Protein AF-A0A0N4XEM6-F1 (afdb_monomer_lite)

pLDDT: mean 72.44, std 16.06, range [32.0, 93.19]

Foldseek 3Di:
DVVVVCCVVPPDDDDVCPVCVVVVVPQAPLPDDDLVVLVVVQVVQLLLVLLLLLLLLVLQLVLLCLPCVLVLVLLVVCVVVVHQASVPPPDPVVSVVSNVVSVVVVVVVVVCLVVVLVVQLVCLCVCPDPNVVNHDPCSNVVSLVVSCVVVVNSNRLVLLVLLHDPSSSVVSVVVSVVSSVVSHNVCNNVVLVVQLCVQLPPPNGSVSSNVSSVVSSVVSVVSNVVSVVSNVSSVVSSVVSSVVNVVVVVVSVVVSDDPVVVVVCVVDPDPPPPDDD

Organism: Nippostrongylus brasiliensis (NCBI:txid27835)

Radius of gyration: 25.54 Å; chains: 1; bounding box: 61×43×76 Å

Structure (mmCIF, N/CA/C/O backbone):
data_AF-A0A0N4XEM6-F1
#
_entry.id   AF-A0A0N4XEM6-F1
#
loop_
_atom_site.group_PDB
_atom_site.id
_atom_site.type_symbol
_atom_site.label_atom_id
_atom_site.label_alt_id
_atom_site.label_comp_id
_atom_site.label_asym_id
_atom_site.label_entity_id
_atom_site.label_seq_id
_atom_site.pdbx_PDB_ins_code
_atom_site.Cartn_x
_atom_site.Cartn_y
_atom_site.Cartn_z
_atom_site.occupancy
_atom_site.B_iso_or_equiv
_atom_site.auth_seq_id
_atom_site.auth_comp_id
_atom_site.auth_asym_id
_atom_site.auth_atom_id
_atom_site.pdbx_PDB_model_num
ATOM 1 N N . MET A 1 1 ? 23.120 10.700 11.017 1.00 50.78 1 MET A N 1
ATOM 2 C CA . MET A 1 1 ? 24.069 10.754 12.153 1.00 50.78 1 MET A CA 1
ATOM 3 C C . MET A 1 1 ? 23.827 11.958 13.054 1.00 50.78 1 MET A C 1
ATOM 5 O O . MET A 1 1 ? 23.551 11.730 14.216 1.00 50.78 1 MET A O 1
ATOM 9 N N . ILE A 1 2 ? 23.800 13.197 12.543 1.00 68.94 2 ILE A N 1
ATOM 10 C CA . ILE A 1 2 ? 23.548 14.410 13.358 1.00 68.94 2 ILE A CA 1
ATOM 11 C C . ILE A 1 2 ? 22.229 14.334 14.153 1.00 68.94 2 ILE A C 1
ATOM 13 O O . ILE A 1 2 ? 22.231 14.589 15.350 1.00 68.94 2 ILE A O 1
ATOM 17 N N . CYS A 1 3 ? 21.124 13.901 13.533 1.00 44.72 3 CYS A N 1
ATOM 18 C CA . CYS A 1 3 ? 19.842 13.745 14.235 1.00 44.72 3 CYS A CA 1
ATOM 19 C C . CYS A 1 3 ? 19.866 12.654 15.318 1.00 44.72 3 CYS A C 1
ATOM 21 O O . CYS A 1 3 ? 19.254 12.830 16.360 1.00 44.72 3 CYS A O 1
ATOM 23 N N . LEU A 1 4 ? 20.594 11.552 15.102 1.00 55.50 4 LEU A N 1
ATOM 24 C CA . LEU A 1 4 ? 20.721 10.474 16.094 1.00 55.50 4 LEU A CA 1
ATOM 25 C C . LEU A 1 4 ? 21.542 10.938 17.300 1.00 55.50 4 LEU A C 1
ATOM 27 O O . LEU A 1 4 ? 21.145 10.714 18.436 1.00 55.50 4 LEU A O 1
ATOM 31 N N . THR A 1 5 ? 22.646 11.647 17.058 1.00 74.25 5 THR A N 1
ATOM 32 C CA . THR A 1 5 ? 23.458 12.251 18.120 1.00 74.25 5 THR A CA 1
ATOM 33 C C . THR A 1 5 ? 22.676 13.321 18.887 1.00 74.25 5 THR A C 1
ATOM 35 O O . THR A 1 5 ? 22.761 13.372 20.108 1.00 74.25 5 THR A O 1
ATOM 38 N N . ALA A 1 6 ? 21.867 14.134 18.198 1.00 67.56 6 ALA A N 1
ATOM 39 C CA . ALA A 1 6 ? 21.004 15.128 18.833 1.00 67.56 6 ALA A CA 1
ATOM 40 C C . ALA A 1 6 ? 19.888 14.491 19.677 1.00 67.56 6 ALA A C 1
ATOM 42 O O . ALA A 1 6 ? 19.601 14.997 20.752 1.00 67.56 6 ALA A O 1
ATOM 43 N N . ILE A 1 7 ? 19.294 13.370 19.249 1.00 69.00 7 ILE A N 1
ATOM 44 C CA . ILE A 1 7 ? 18.309 12.640 20.065 1.00 69.00 7 ILE A CA 1
ATOM 45 C C . ILE A 1 7 ? 18.964 12.117 21.349 1.00 69.00 7 ILE A C 1
ATOM 47 O O . ILE A 1 7 ? 18.428 12.338 22.423 1.00 69.00 7 ILE A O 1
ATOM 51 N N . ILE A 1 8 ? 20.153 11.515 21.258 1.00 72.62 8 ILE A N 1
ATOM 52 C CA . ILE A 1 8 ? 20.861 10.964 22.429 1.00 72.62 8 ILE A CA 1
ATOM 53 C C . ILE A 1 8 ? 21.240 12.054 23.446 1.00 72.62 8 ILE A C 1
ATOM 55 O O . ILE A 1 8 ? 21.257 11.792 24.643 1.00 72.62 8 ILE A O 1
ATOM 59 N N . ILE A 1 9 ? 21.573 13.262 22.982 1.00 78.00 9 ILE A N 1
ATOM 60 C CA . ILE A 1 9 ? 22.027 14.354 23.859 1.00 78.00 9 ILE A CA 1
ATOM 61 C C . ILE A 1 9 ? 20.861 15.217 24.358 1.00 78.00 9 ILE A C 1
ATOM 63 O O . ILE A 1 9 ? 20.910 15.707 25.482 1.00 78.00 9 ILE A O 1
ATOM 67 N N . CYS A 1 10 ? 19.840 15.454 23.530 1.00 71.94 10 CYS A N 1
ATOM 68 C CA . CYS A 1 10 ? 18.777 16.418 23.825 1.00 71.94 10 CYS A CA 1
ATOM 69 C C . CYS A 1 10 ? 17.467 15.782 24.303 1.00 71.94 10 CYS A C 1
ATOM 71 O O . CYS A 1 10 ? 16.631 16.506 24.838 1.00 71.94 10 CYS A O 1
ATOM 73 N N . VAL A 1 11 ? 17.253 14.479 24.088 1.00 68.62 11 VAL A N 1
ATOM 74 C CA . VAL A 1 11 ? 16.036 13.778 24.520 1.00 68.62 11 VAL A CA 1
ATOM 75 C C . VAL A 1 11 ? 16.383 12.906 25.716 1.00 68.62 11 VAL A C 1
ATOM 77 O O . VAL A 1 11 ? 16.916 11.810 25.575 1.00 68.62 11 VAL A O 1
ATOM 80 N N . GLU A 1 12 ? 16.089 13.420 26.905 1.00 70.38 12 GLU A N 1
ATOM 81 C CA . GLU A 1 12 ? 16.146 12.644 28.138 1.00 70.38 12 GLU A CA 1
ATOM 82 C C . GLU A 1 12 ? 14.979 11.650 28.144 1.00 70.38 12 GLU A C 1
ATOM 84 O O . GLU A 1 12 ? 13.828 12.036 27.922 1.00 70.38 12 GLU A O 1
ATOM 89 N N . GLU A 1 13 ? 15.275 10.360 28.310 1.00 63.91 13 GLU A N 1
ATOM 90 C CA . GLU A 1 13 ? 14.255 9.315 28.258 1.00 63.91 13 GLU A CA 1
ATOM 91 C C . GLU A 1 13 ? 13.360 9.421 29.503 1.00 63.91 13 GLU A C 1
ATOM 93 O O . GLU A 1 13 ? 13.851 9.244 30.622 1.00 63.91 13 GLU A O 1
ATOM 98 N N . PRO A 1 14 ? 12.063 9.754 29.350 1.00 66.69 14 PRO A N 1
ATOM 99 C CA . PRO A 1 14 ? 11.184 9.928 30.493 1.00 66.69 14 PRO A CA 1
ATOM 100 C C . PRO A 1 14 ? 10.957 8.586 31.188 1.00 66.69 14 PRO A C 1
ATOM 102 O O . PRO A 1 14 ? 11.025 7.521 30.568 1.00 66.69 14 PRO A O 1
ATOM 105 N N . GLU A 1 15 ? 10.626 8.628 32.479 1.00 67.81 15 GLU A N 1
ATOM 106 C CA . GLU A 1 15 ? 10.243 7.416 33.196 1.00 67.81 15 GLU A CA 1
ATOM 107 C C . GLU A 1 15 ? 9.112 6.694 32.451 1.00 67.81 15 GLU A C 1
ATOM 109 O O . GLU A 1 15 ? 8.130 7.298 32.012 1.00 67.81 15 GLU A O 1
ATOM 114 N N . ARG A 1 16 ? 9.253 5.377 32.292 1.00 54.69 16 ARG A N 1
ATOM 115 C CA . ARG A 1 16 ? 8.288 4.558 31.559 1.00 54.69 16 ARG A CA 1
ATOM 116 C C . ARG A 1 16 ? 6.900 4.690 32.200 1.00 54.69 16 ARG A C 1
ATOM 118 O O . ARG A 1 16 ? 6.708 4.310 33.353 1.00 54.69 16 ARG A O 1
ATOM 125 N N . GLY A 1 17 ? 5.954 5.238 31.440 1.00 61.78 17 GLY A N 1
ATOM 126 C CA . GLY A 1 17 ? 4.590 5.529 31.891 1.00 61.78 17 GLY A CA 1
ATOM 127 C C . GLY A 1 17 ? 4.385 6.917 32.511 1.00 61.78 17 GLY A C 1
ATOM 128 O O . GLY A 1 17 ? 3.293 7.208 32.986 1.00 61.78 17 GLY A O 1
ATOM 129 N N . ALA A 1 18 ? 5.380 7.812 32.491 1.00 62.03 18 ALA A N 1
ATOM 130 C CA . ALA A 1 18 ? 5.228 9.191 32.970 1.00 62.03 18 ALA A CA 1
ATOM 131 C C . ALA A 1 18 ? 4.090 9.941 32.251 1.00 62.03 18 ALA A C 1
ATOM 133 O O . ALA A 1 18 ? 3.295 10.609 32.906 1.00 62.03 18 ALA A O 1
ATOM 134 N N . ALA A 1 19 ? 3.944 9.749 30.935 1.00 59.03 19 ALA A N 1
ATOM 135 C CA . ALA A 1 19 ? 2.865 10.349 30.144 1.00 59.03 19 ALA A CA 1
ATOM 136 C C . ALA A 1 19 ? 1.462 9.846 30.548 1.00 59.03 19 ALA A C 1
ATOM 138 O O . ALA A 1 19 ? 0.505 10.615 30.547 1.00 59.03 19 ALA A O 1
ATOM 139 N N . GLU A 1 20 ? 1.349 8.574 30.943 1.00 60.59 20 GLU A N 1
ATOM 140 C CA . GLU A 1 20 ? 0.096 7.939 31.390 1.00 60.59 20 GLU A CA 1
ATOM 141 C C . GLU A 1 20 ? -0.267 8.390 32.821 1.00 60.59 20 GLU A C 1
ATOM 143 O O . GLU A 1 20 ? -1.439 8.573 33.157 1.00 60.59 20 GLU A O 1
ATOM 148 N N . ARG A 1 21 ? 0.750 8.640 33.663 1.00 59.59 21 ARG A N 1
ATOM 149 C CA . ARG A 1 21 ? 0.596 9.190 35.023 1.00 59.59 21 ARG A CA 1
ATOM 150 C C . ARG A 1 21 ? 0.177 10.661 35.013 1.00 59.59 21 ARG A C 1
ATOM 152 O O . ARG A 1 21 ? -0.674 11.050 35.807 1.00 59.59 21 ARG A O 1
ATOM 159 N N . GLU A 1 22 ? 0.756 11.466 34.125 1.00 57.97 22 GLU A N 1
ATOM 160 C CA . GLU A 1 22 ? 0.512 12.912 34.038 1.00 57.97 22 GLU A CA 1
ATOM 161 C C . GLU A 1 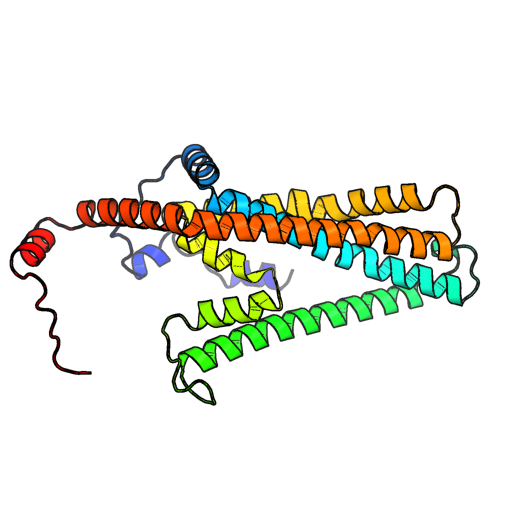22 ? -0.871 13.242 33.444 1.00 57.97 22 GLU A C 1
ATOM 163 O O . GLU A 1 22 ? -1.499 14.222 33.839 1.00 57.97 22 GLU A O 1
ATOM 168 N N . GLN A 1 23 ? -1.400 12.381 32.564 1.00 55.66 23 GLN A N 1
ATOM 169 C CA . GLN A 1 23 ? -2.768 12.487 32.033 1.00 55.66 23 GLN A CA 1
ATOM 170 C C . GLN A 1 23 ? -3.852 11.948 32.985 1.00 55.66 23 GLN A C 1
ATOM 172 O O . GLN A 1 23 ? -5.038 12.045 32.673 1.00 55.66 23 GLN A O 1
ATOM 177 N N . GLY A 1 24 ? -3.479 11.406 34.152 1.00 51.31 24 GLY A N 1
ATOM 178 C CA . GLY A 1 24 ? -4.429 10.811 35.099 1.00 51.31 24 GLY A CA 1
ATOM 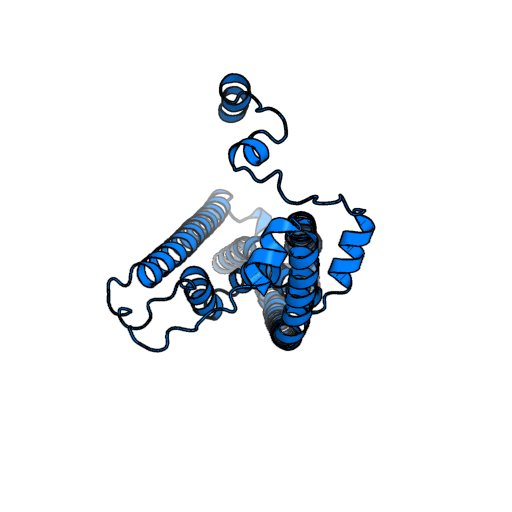179 C C . GLY A 1 24 ? -5.042 9.485 34.623 1.00 51.31 24 GLY A C 1
ATOM 180 O O . GLY A 1 24 ? -6.024 9.023 35.206 1.00 51.31 24 GLY A O 1
ATOM 181 N N . GLU A 1 25 ? -4.462 8.840 33.603 1.00 51.25 25 GLU A N 1
ATOM 182 C CA . GLU A 1 25 ? -4.944 7.580 33.011 1.00 51.25 25 GLU A CA 1
ATOM 183 C C . GLU A 1 25 ? -4.585 6.329 33.840 1.00 51.25 25 GLU A C 1
ATOM 185 O O . GLU A 1 25 ? -4.828 5.201 33.414 1.00 51.25 25 GLU A O 1
ATOM 190 N N . ILE A 1 26 ? -4.115 6.489 35.085 1.00 46.66 26 ILE A N 1
ATOM 191 C CA . ILE A 1 26 ? -4.106 5.402 36.082 1.00 46.66 26 ILE A CA 1
ATOM 192 C C . ILE A 1 26 ? -5.530 5.198 36.639 1.00 46.66 26 ILE A C 1
ATOM 194 O O . ILE A 1 26 ? -5.763 5.286 37.841 1.00 46.66 26 ILE A O 1
ATOM 198 N N . THR A 1 27 ? -6.528 5.000 35.781 1.00 44.72 27 THR A N 1
ATOM 199 C CA . THR A 1 27 ? -7.919 4.744 36.215 1.00 44.72 27 THR A CA 1
ATOM 200 C C . THR A 1 27 ? -8.623 3.623 35.462 1.00 44.72 27 THR A C 1
ATOM 202 O O . THR A 1 27 ? -9.775 3.323 35.758 1.00 44.72 27 THR A O 1
ATOM 205 N N . ALA A 1 28 ? -7.936 2.904 34.578 1.00 47.72 28 ALA A N 1
ATOM 206 C CA . ALA A 1 28 ? -8.410 1.603 34.130 1.00 47.72 28 ALA A CA 1
ATOM 207 C C . ALA A 1 28 ? -7.321 0.577 34.420 1.00 47.72 28 ALA A C 1
ATOM 209 O O . ALA A 1 28 ? -6.206 0.693 33.919 1.00 47.72 28 ALA A O 1
ATOM 210 N N . ASN A 1 29 ? -7.640 -0.438 35.223 1.00 46.38 29 ASN A N 1
ATOM 211 C CA . ASN A 1 29 ? -6.878 -1.680 35.272 1.00 46.38 29 ASN A CA 1
ATOM 212 C C . ASN A 1 29 ? -6.892 -2.302 33.865 1.00 46.38 29 ASN A C 1
ATOM 214 O O . ASN A 1 29 ? -7.696 -3.189 33.576 1.00 46.38 29 ASN A O 1
ATOM 218 N N . VAL A 1 30 ? -6.030 -1.822 32.964 1.00 54.31 30 VAL A N 1
ATOM 219 C CA . VAL A 1 30 ? -5.754 -2.482 31.691 1.00 54.31 30 VAL A CA 1
ATOM 220 C C . VAL A 1 30 ? -4.958 -3.723 32.055 1.00 54.31 30 VAL A C 1
ATOM 222 O O . VAL A 1 30 ? -3.733 -3.715 32.152 1.00 54.31 30 VAL A O 1
ATOM 225 N N . THR A 1 31 ? -5.682 -4.791 32.366 1.00 53.88 31 THR A N 1
ATOM 226 C CA . THR A 1 31 ? -5.096 -6.104 32.586 1.00 53.88 31 THR A CA 1
ATOM 227 C C . THR A 1 31 ? -4.395 -6.508 31.291 1.00 53.88 31 THR A C 1
ATOM 229 O O . THR A 1 31 ? -5.013 -6.594 30.229 1.00 53.88 31 THR A O 1
ATOM 232 N N . SER A 1 32 ? -3.071 -6.669 31.360 1.00 54.16 32 SER A N 1
ATOM 233 C CA . SER A 1 32 ? -2.256 -7.129 30.234 1.00 54.16 32 SER A CA 1
ATOM 234 C C . SER A 1 32 ? -2.767 -8.503 29.807 1.00 54.16 32 SER A C 1
ATOM 236 O O . SER A 1 32 ? -2.510 -9.494 30.488 1.00 54.16 32 SER A O 1
ATOM 238 N N . SER A 1 33 ? -3.507 -8.563 28.702 1.00 65.75 33 SER A N 1
ATOM 239 C CA . SER A 1 33 ? -3.892 -9.833 28.084 1.00 65.75 33 SER A CA 1
ATOM 240 C C . SER A 1 33 ? -2.669 -10.465 27.420 1.00 65.75 33 SER A C 1
ATOM 242 O O . SER A 1 33 ? -1.673 -9.791 27.136 1.00 65.75 33 SER A O 1
ATOM 244 N N . GLY A 1 34 ? -2.700 -11.781 27.208 1.00 80.38 34 GLY A N 1
ATOM 245 C CA . GLY A 1 34 ? -1.630 -12.449 26.478 1.00 80.38 34 GLY A CA 1
ATOM 246 C C . GLY A 1 34 ? -1.602 -11.995 25.016 1.00 80.38 34 GLY A C 1
ATOM 247 O O . GLY A 1 34 ? -2.636 -11.949 24.357 1.00 80.38 34 GLY A O 1
ATOM 248 N N . TYR A 1 35 ? -0.413 -11.747 24.457 1.00 80.31 35 TYR A N 1
ATOM 249 C CA . TYR A 1 35 ? -0.258 -11.318 23.055 1.00 80.31 35 TYR A CA 1
ATOM 250 C C . TYR A 1 35 ? -0.952 -12.251 22.044 1.00 80.31 35 TYR A C 1
ATOM 252 O O . TYR A 1 35 ? -1.543 -11.802 21.063 1.00 80.31 35 TYR A O 1
ATOM 260 N N . LEU A 1 36 ? -0.906 -13.566 22.287 1.00 84.00 36 LEU A N 1
ATOM 261 C CA . LEU A 1 36 ? -1.581 -14.554 21.438 1.00 84.00 36 LEU A CA 1
ATOM 262 C C . LEU A 1 36 ? -3.104 -14.512 21.582 1.00 84.00 36 LEU A C 1
ATOM 264 O O . LEU A 1 36 ? -3.816 -14.758 20.611 1.00 84.00 36 LEU A O 1
ATOM 268 N N . GLU A 1 37 ? -3.606 -14.190 22.770 1.00 83.69 37 GLU A N 1
ATOM 269 C CA . GLU A 1 37 ? -5.040 -14.043 23.020 1.00 83.69 37 GLU A CA 1
ATOM 270 C C . GLU A 1 37 ? -5.578 -12.816 22.287 1.00 83.69 37 GLU A C 1
ATOM 272 O O . GLU A 1 37 ? -6.632 -12.885 21.654 1.00 83.69 37 GLU A O 1
ATOM 277 N N . ASP A 1 38 ? -4.810 -11.726 22.293 1.00 84.12 38 ASP A N 1
ATOM 278 C CA . ASP A 1 38 ? -5.120 -10.517 21.539 1.00 84.12 38 ASP A CA 1
ATOM 279 C C . ASP A 1 38 ? -5.107 -10.785 20.037 1.00 84.12 38 ASP A C 1
ATOM 281 O O . ASP A 1 38 ? -6.045 -10.404 19.338 1.00 84.12 38 ASP A O 1
ATOM 285 N N . LEU A 1 39 ? -4.110 -11.517 19.536 1.00 83.81 39 LEU A N 1
ATOM 286 C CA . LEU A 1 39 ? -4.047 -11.894 18.126 1.00 83.81 39 LEU A CA 1
ATOM 287 C C . LEU A 1 39 ? -5.240 -12.763 17.705 1.00 83.81 39 LEU A C 1
ATOM 289 O O . LEU A 1 39 ? -5.869 -12.503 16.678 1.00 83.81 39 LEU A O 1
ATOM 293 N N . LEU A 1 40 ? -5.586 -13.778 18.500 1.00 85.19 40 LEU A N 1
ATOM 294 C CA . LEU A 1 40 ? -6.742 -14.636 18.234 1.00 85.19 40 LEU A CA 1
ATOM 295 C C . LEU A 1 40 ? -8.055 -13.848 18.296 1.00 85.19 40 LEU A C 1
ATOM 297 O O . LEU A 1 40 ? -8.944 -14.066 17.469 1.00 85.19 40 LEU A O 1
ATOM 301 N N . ALA A 1 41 ? -8.178 -12.907 19.234 1.00 84.38 41 ALA A N 1
ATOM 302 C CA . ALA A 1 41 ? -9.338 -12.030 19.326 1.00 84.38 41 ALA A CA 1
ATOM 303 C C . ALA A 1 41 ? -9.475 -11.129 18.089 1.00 84.38 41 ALA A C 1
ATOM 305 O O . ALA A 1 41 ? -10.585 -10.940 17.588 1.00 84.38 41 ALA A O 1
ATOM 306 N N . LEU A 1 42 ? -8.357 -10.634 17.554 1.00 85.50 42 LEU A N 1
ATOM 307 C CA . LEU A 1 42 ? -8.333 -9.843 16.326 1.00 85.50 42 LEU A CA 1
ATOM 308 C C . LEU A 1 42 ? -8.719 -10.674 15.102 1.00 85.50 42 LEU A C 1
ATOM 310 O O . LEU A 1 42 ? -9.567 -10.250 14.322 1.00 85.50 42 LEU A O 1
ATOM 314 N N . LEU A 1 43 ? -8.184 -11.890 14.963 1.00 86.06 43 LEU A N 1
ATOM 315 C CA . LEU A 1 43 ? -8.547 -12.798 13.867 1.00 86.06 43 LEU A CA 1
ATOM 316 C C . LEU A 1 43 ? -10.019 -13.243 13.919 1.00 86.06 43 LEU A C 1
ATOM 318 O O . LEU A 1 43 ? -10.603 -13.587 12.892 1.00 86.06 43 LEU A O 1
ATOM 322 N N . LYS A 1 44 ? -10.649 -13.213 15.098 1.00 86.19 44 LYS A N 1
ATOM 323 C CA . LYS A 1 44 ? -12.083 -13.489 15.263 1.00 86.19 44 LYS A CA 1
ATOM 324 C C . LYS A 1 44 ? -12.969 -12.323 14.801 1.00 86.19 44 LYS A C 1
ATOM 326 O O . LYS A 1 44 ? -14.145 -12.539 14.488 1.00 86.19 44 LYS A O 1
ATOM 331 N N . ASN A 1 45 ? -12.431 -11.105 14.749 1.00 84.69 45 ASN A N 1
ATOM 332 C CA . ASN A 1 45 ? -13.138 -9.925 14.266 1.00 84.69 45 ASN A CA 1
ATOM 333 C C . ASN A 1 45 ? -13.136 -9.911 12.729 1.00 84.69 45 ASN A C 1
ATOM 335 O O . ASN A 1 45 ? -12.122 -9.654 12.080 1.00 84.69 45 ASN A O 1
ATOM 339 N N . ARG A 1 46 ? -14.299 -10.193 12.131 1.00 83.56 46 ARG A N 1
ATOM 340 C CA . ARG A 1 46 ? -14.434 -10.333 10.671 1.00 83.56 46 ARG A CA 1
ATOM 341 C C . ARG A 1 46 ? -14.163 -9.019 9.958 1.00 83.56 46 ARG A C 1
ATOM 343 O O . ARG A 1 46 ? -13.534 -9.016 8.903 1.00 83.56 46 ARG A O 1
ATOM 350 N N . THR A 1 47 ? -14.589 -7.913 10.557 1.00 79.44 47 THR A N 1
ATOM 351 C CA . THR A 1 47 ? -14.341 -6.580 10.014 1.00 79.44 47 THR A CA 1
ATOM 352 C C . THR A 1 47 ? -12.848 -6.279 9.961 1.00 79.44 47 THR A C 1
ATOM 354 O O . THR A 1 47 ? -12.357 -5.809 8.935 1.00 79.44 47 THR A O 1
ATOM 357 N N . TYR A 1 48 ? -12.102 -6.622 11.015 1.00 83.31 48 TYR A N 1
ATOM 358 C CA . TYR A 1 48 ? -10.645 -6.479 11.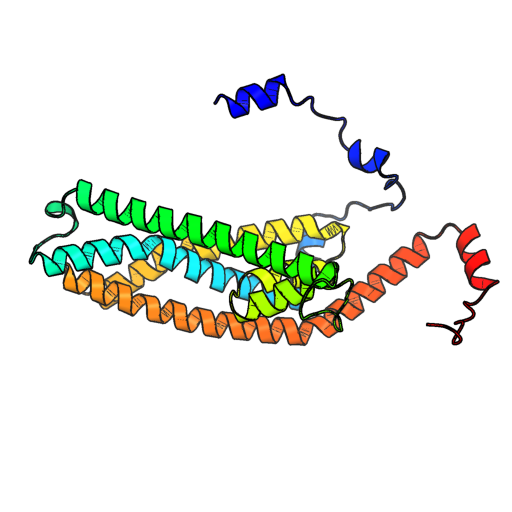047 1.00 83.31 48 TYR A CA 1
ATOM 359 C C . TYR A 1 48 ? -9.957 -7.344 9.979 1.00 83.31 48 TYR A C 1
ATOM 361 O O . TYR A 1 48 ? -9.095 -6.855 9.250 1.00 83.31 48 TYR A O 1
ATOM 369 N N . VAL A 1 49 ? -10.376 -8.602 9.817 1.00 88.00 49 VAL A N 1
ATOM 370 C CA . VAL A 1 49 ? -9.784 -9.514 8.822 1.00 88.00 49 VAL A CA 1
ATOM 371 C C . VAL A 1 49 ? -10.027 -9.030 7.391 1.00 88.00 49 VAL A C 1
ATOM 373 O O . VAL A 1 49 ? -9.077 -8.910 6.617 1.00 88.00 49 VAL A O 1
ATOM 376 N N . PHE A 1 50 ? -11.275 -8.717 7.029 1.00 83.25 50 PHE A N 1
ATOM 377 C CA . PHE A 1 50 ? -11.599 -8.265 5.672 1.00 83.25 50 PHE A CA 1
ATOM 378 C C . PHE A 1 50 ? -10.978 -6.905 5.343 1.00 83.25 50 PHE A C 1
ATOM 380 O O . PHE A 1 50 ? -10.463 -6.721 4.243 1.00 83.25 50 PHE A O 1
ATOM 387 N N . SER A 1 51 ? -10.959 -5.970 6.296 1.00 78.44 51 SER A N 1
ATOM 388 C CA . SER A 1 51 ? -10.299 -4.674 6.097 1.00 78.44 51 SER A CA 1
ATOM 389 C C . SER A 1 51 ? -8.782 -4.820 5.945 1.00 78.44 51 SER A C 1
ATOM 391 O O . SER A 1 51 ? -8.206 -4.214 5.045 1.00 78.44 51 SER A O 1
ATOM 393 N N . THR A 1 52 ? -8.141 -5.684 6.736 1.00 84.25 52 THR A N 1
ATOM 394 C CA . THR A 1 52 ? -6.704 -5.972 6.600 1.00 84.25 52 THR A CA 1
ATOM 395 C C . THR A 1 52 ? -6.386 -6.585 5.235 1.00 84.25 52 THR A C 1
ATOM 397 O O . THR A 1 52 ? -5.482 -6.106 4.556 1.00 84.25 52 THR A O 1
ATOM 400 N N . ALA A 1 53 ? -7.162 -7.575 4.779 1.00 86.88 53 ALA A N 1
ATOM 401 C CA . ALA A 1 53 ? -6.970 -8.195 3.465 1.00 86.88 53 ALA A CA 1
ATOM 402 C C . ALA A 1 53 ? -7.155 -7.194 2.308 1.00 86.88 53 ALA A C 1
ATOM 404 O O . ALA A 1 53 ? -6.333 -7.138 1.389 1.00 86.88 53 ALA A O 1
ATOM 405 N N . GLY A 1 54 ? -8.202 -6.364 2.374 1.00 82.81 54 GLY A N 1
ATOM 406 C CA . GLY A 1 54 ? -8.440 -5.296 1.403 1.00 82.81 54 GLY A CA 1
ATOM 407 C C . GLY A 1 54 ? -7.294 -4.284 1.365 1.00 82.81 54 GLY A C 1
ATOM 408 O O . GLY A 1 54 ? -6.848 -3.908 0.279 1.00 82.81 54 GLY A O 1
ATOM 409 N N . TYR A 1 55 ? -6.767 -3.894 2.530 1.00 81.88 55 TYR A N 1
ATOM 410 C CA . TYR A 1 55 ? -5.631 -2.978 2.634 1.00 81.88 55 TYR A CA 1
ATOM 411 C C . TYR A 1 55 ? -4.356 -3.553 2.036 1.00 81.88 55 TYR A C 1
ATOM 413 O O . TYR A 1 55 ? -3.703 -2.887 1.239 1.00 81.88 55 TYR A O 1
ATOM 421 N N . THR A 1 56 ? -4.023 -4.796 2.374 1.00 87.75 56 THR A N 1
ATOM 422 C CA . THR A 1 56 ? -2.844 -5.477 1.837 1.00 87.75 56 THR A CA 1
ATOM 423 C C . THR A 1 56 ? -2.881 -5.525 0.307 1.00 87.75 56 THR A C 1
ATOM 425 O O . THR A 1 56 ? -1.862 -5.267 -0.328 1.00 87.75 56 THR A O 1
ATOM 428 N N . ALA A 1 57 ? -4.052 -5.752 -0.300 1.00 87.12 57 ALA A N 1
ATOM 429 C CA . ALA A 1 57 ? -4.215 -5.706 -1.754 1.00 87.12 57 ALA A CA 1
ATOM 430 C C . ALA A 1 57 ? -4.019 -4.295 -2.350 1.00 87.12 57 ALA A C 1
ATOM 432 O O . ALA A 1 57 ? -3.458 -4.168 -3.434 1.00 87.12 57 ALA A O 1
ATOM 433 N N . ILE A 1 58 ? -4.426 -3.223 -1.659 1.00 83.31 58 ILE A N 1
ATOM 434 C CA . ILE A 1 58 ? -4.126 -1.844 -2.097 1.00 83.31 58 ILE A CA 1
ATOM 435 C C . ILE A 1 58 ? -2.624 -1.581 -2.029 1.00 83.31 58 ILE A C 1
ATOM 437 O O . ILE A 1 58 ? -2.045 -1.068 -2.983 1.00 83.31 58 ILE A O 1
ATOM 441 N N . VAL A 1 59 ? -2.009 -1.915 -0.895 1.00 86.19 59 VAL A N 1
ATOM 442 C CA . VAL A 1 59 ? -0.579 -1.713 -0.646 1.00 86.19 59 VAL A CA 1
ATOM 443 C C . VAL A 1 59 ? 0.235 -2.461 -1.702 1.00 86.19 59 VAL A C 1
ATOM 445 O O . VAL A 1 59 ? 1.070 -1.854 -2.357 1.00 86.19 59 VAL A O 1
ATOM 448 N N . PHE A 1 60 ? -0.138 -3.705 -2.022 1.00 89.81 60 PHE A N 1
ATOM 449 C CA . PHE A 1 60 ? 0.405 -4.452 -3.160 1.00 89.81 60 PHE A CA 1
ATOM 450 C C . PHE A 1 60 ? 0.391 -3.646 -4.468 1.00 89.81 60 PHE A C 1
ATOM 452 O O . PHE A 1 60 ? 1.402 -3.561 -5.167 1.00 89.81 60 PHE A O 1
ATOM 459 N N . VAL A 1 61 ? -0.757 -3.061 -4.824 1.00 87.00 61 VAL A N 1
ATOM 460 C CA . VAL A 1 61 ? -0.929 -2.316 -6.079 1.00 87.00 61 VAL A CA 1
ATOM 461 C C . VAL A 1 61 ? -0.081 -1.047 -6.083 1.00 87.00 61 VAL A C 1
ATOM 463 O O . VAL A 1 61 ? 0.626 -0.788 -7.056 1.00 87.00 61 VAL A O 1
ATOM 466 N N . ILE A 1 62 ? -0.108 -0.280 -4.993 1.00 85.00 62 ILE A N 1
ATOM 467 C CA . ILE A 1 62 ? 0.676 0.954 -4.863 1.00 85.00 62 ILE A CA 1
ATOM 468 C C . ILE A 1 62 ? 2.175 0.639 -4.916 1.00 85.00 62 ILE A C 1
ATOM 470 O O . ILE A 1 62 ? 2.892 1.273 -5.690 1.00 85.00 62 ILE A O 1
ATOM 474 N N . GLY A 1 63 ? 2.637 -0.362 -4.162 1.00 86.38 63 GLY A N 1
ATOM 475 C CA . GLY A 1 63 ? 4.028 -0.810 -4.160 1.00 86.38 63 GLY A CA 1
ATOM 476 C C . GLY A 1 63 ? 4.483 -1.296 -5.536 1.00 86.38 63 GLY A C 1
ATOM 477 O O . GLY A 1 63 ? 5.551 -0.909 -6.006 1.00 86.38 63 GLY A O 1
ATOM 478 N N . THR A 1 64 ? 3.635 -2.052 -6.240 1.00 88.19 64 THR A N 1
ATOM 479 C CA . THR A 1 64 ? 3.893 -2.492 -7.621 1.00 88.19 64 THR A CA 1
ATOM 480 C C . THR A 1 64 ? 4.099 -1.311 -8.566 1.00 88.19 64 THR A C 1
ATOM 482 O O . THR A 1 64 ? 5.078 -1.280 -9.313 1.00 88.19 64 THR A O 1
ATOM 485 N N . ILE A 1 65 ? 3.173 -0.346 -8.553 1.00 85.88 65 ILE A N 1
ATOM 486 C CA . ILE A 1 65 ? 3.227 0.822 -9.438 1.00 85.88 65 ILE A CA 1
ATOM 487 C C . ILE A 1 65 ? 4.463 1.658 -9.106 1.00 85.88 65 ILE A C 1
ATOM 489 O O . ILE A 1 65 ? 5.195 2.038 -10.016 1.00 85.88 65 ILE A O 1
ATOM 493 N N . ALA A 1 66 ? 4.731 1.907 -7.825 1.00 87.12 66 ALA A N 1
ATOM 494 C CA . ALA A 1 66 ? 5.890 2.680 -7.395 1.00 87.12 66 ALA A CA 1
ATOM 495 C C . ALA A 1 66 ? 7.214 2.030 -7.824 1.00 87.12 66 ALA A C 1
ATOM 497 O O . ALA A 1 66 ? 8.124 2.738 -8.250 1.00 87.12 66 ALA A O 1
ATOM 498 N N . TRP A 1 67 ? 7.304 0.699 -7.753 1.00 89.50 67 TRP A N 1
ATOM 499 C CA . TRP A 1 67 ? 8.514 -0.041 -8.108 1.00 89.50 67 TRP A CA 1
ATOM 500 C C . TRP A 1 67 ? 8.750 -0.110 -9.620 1.00 89.50 67 TRP A C 1
ATOM 502 O O . TRP A 1 67 ? 9.849 0.162 -10.091 1.00 89.50 67 TRP A O 1
ATOM 512 N N . TRP A 1 68 ? 7.723 -0.470 -10.394 1.00 90.38 68 TRP A N 1
ATOM 513 C CA . TRP A 1 68 ? 7.884 -0.822 -11.808 1.00 90.38 68 TRP A CA 1
ATOM 514 C C . TRP A 1 68 ? 7.613 0.324 -12.789 1.00 90.38 68 TRP A C 1
ATOM 516 O O . TRP A 1 68 ? 8.035 0.245 -13.942 1.00 90.38 68 TRP A O 1
ATOM 526 N N . THR A 1 69 ? 6.927 1.396 -12.380 1.00 89.06 69 THR A N 1
ATOM 527 C CA . THR A 1 69 ? 6.628 2.522 -13.287 1.00 89.06 69 THR A CA 1
ATOM 528 C C . THR A 1 69 ? 7.888 3.194 -13.840 1.00 89.06 69 THR A C 1
ATOM 530 O O . THR A 1 69 ? 7.931 3.402 -15.054 1.00 89.06 69 THR A O 1
ATOM 533 N N . PRO A 1 70 ? 8.930 3.501 -13.038 1.00 90.12 70 PRO A N 1
ATOM 534 C CA . PRO A 1 70 ? 10.155 4.088 -13.577 1.00 90.12 70 PRO A CA 1
ATOM 535 C C . PRO A 1 70 ? 10.828 3.182 -14.613 1.00 90.12 70 PRO A C 1
ATOM 537 O O . PRO A 1 70 ? 11.140 3.647 -15.706 1.00 90.12 70 PRO A O 1
ATOM 540 N N . SER A 1 71 ? 10.938 1.879 -14.333 1.00 88.38 71 SER A N 1
ATOM 541 C CA . SER A 1 71 ? 11.481 0.892 -15.276 1.00 88.38 71 SER A CA 1
ATOM 542 C C . SER A 1 71 ? 10.656 0.800 -16.562 1.00 88.38 71 SER A C 1
ATOM 544 O O . SER A 1 71 ? 11.212 0.763 -17.655 1.00 88.38 71 SER A O 1
ATOM 546 N N . GLY A 1 72 ? 9.324 0.839 -16.467 1.00 86.94 72 GLY A N 1
ATOM 547 C CA . GLY A 1 72 ? 8.454 0.893 -17.644 1.00 86.94 72 GLY A CA 1
ATOM 548 C C . GLY A 1 72 ? 8.708 2.135 -18.503 1.00 86.94 72 GLY A C 1
ATOM 549 O O . GLY A 1 72 ? 8.795 2.038 -19.727 1.00 86.94 72 GLY A O 1
ATOM 550 N N . VAL A 1 73 ? 8.889 3.299 -17.875 1.00 87.50 73 VAL A N 1
ATOM 551 C CA . VAL A 1 73 ? 9.239 4.539 -18.582 1.00 87.50 73 VAL A CA 1
ATOM 552 C C . VAL A 1 73 ? 10.625 4.426 -19.227 1.00 87.50 73 VAL A C 1
ATOM 554 O O . VAL A 1 73 ? 10.770 4.805 -20.387 1.00 87.50 73 VAL A O 1
ATOM 557 N N . GLU A 1 74 ? 11.617 3.852 -18.543 1.00 88.62 74 GLU A N 1
ATOM 558 C CA . GLU A 1 74 ? 12.954 3.597 -19.105 1.00 88.62 74 GLU A CA 1
ATOM 559 C C . GLU A 1 74 ? 12.899 2.706 -20.355 1.00 88.62 74 GLU A C 1
ATOM 561 O O . GLU A 1 74 ? 13.475 3.063 -21.385 1.00 88.62 74 GLU A O 1
ATOM 566 N N . HIS A 1 75 ? 12.158 1.593 -20.308 1.00 86.62 75 HIS A N 1
ATOM 567 C CA . HIS A 1 75 ? 11.972 0.709 -21.463 1.00 86.62 75 HIS A CA 1
ATOM 568 C C . HIS A 1 75 ? 11.284 1.423 -22.628 1.00 86.62 75 HIS A C 1
ATOM 570 O O . HIS A 1 75 ? 11.701 1.274 -23.777 1.00 86.62 75 HIS A O 1
ATOM 576 N N . LYS A 1 76 ? 10.280 2.264 -22.341 1.00 85.56 76 LYS A N 1
ATOM 577 C CA . LYS A 1 76 ? 9.594 3.042 -23.377 1.00 85.56 76 LYS A CA 1
ATOM 578 C C . LYS A 1 76 ? 10.502 4.090 -24.021 1.00 85.56 76 LYS A C 1
ATOM 580 O O . LYS A 1 76 ? 10.445 4.296 -25.230 1.00 85.56 76 LYS A O 1
ATOM 585 N N . PHE A 1 77 ? 11.344 4.750 -23.228 1.00 86.12 77 PHE A N 1
ATOM 586 C CA . PHE A 1 77 ? 12.348 5.680 -23.746 1.00 86.12 77 PHE A CA 1
ATOM 587 C C . PHE A 1 77 ? 13.387 4.967 -24.613 1.00 86.12 77 PHE A C 1
ATOM 589 O O . PHE A 1 77 ? 13.738 5.490 -25.666 1.00 86.12 77 PHE A O 1
ATOM 596 N N . ALA A 1 78 ? 13.844 3.782 -24.205 1.00 85.31 78 ALA A N 1
ATOM 597 C CA . ALA A 1 78 ? 14.774 2.979 -24.994 1.00 85.31 78 ALA A CA 1
ATOM 598 C C . ALA A 1 78 ? 14.161 2.521 -26.330 1.00 85.31 78 ALA A C 1
ATOM 600 O O . ALA A 1 78 ? 14.826 2.610 -27.356 1.00 85.31 78 ALA A O 1
ATOM 601 N N . GLU A 1 79 ? 12.886 2.118 -26.337 1.00 84.69 79 GLU A N 1
ATOM 602 C CA . GLU A 1 79 ? 12.147 1.789 -27.566 1.00 84.69 79 GLU A CA 1
ATOM 603 C C . GLU A 1 79 ? 12.049 2.999 -28.512 1.00 84.69 79 GLU A C 1
ATOM 605 O O . GLU A 1 79 ? 12.321 2.875 -29.702 1.00 84.69 79 GLU A O 1
ATOM 610 N N . ASN A 1 80 ? 11.722 4.187 -27.990 1.00 85.75 80 ASN A N 1
ATOM 611 C CA . ASN A 1 80 ? 11.625 5.412 -28.796 1.00 85.75 80 ASN A CA 1
ATOM 612 C C . ASN A 1 80 ? 12.970 5.858 -29.400 1.00 85.75 80 ASN A C 1
ATOM 614 O O . ASN A 1 80 ? 12.981 6.621 -30.363 1.00 85.75 80 ASN A O 1
ATOM 618 N N . LEU A 1 81 ? 14.087 5.436 -28.805 1.00 85.75 81 LEU A N 1
ATOM 619 C CA . LEU A 1 81 ? 15.444 5.694 -29.290 1.00 85.75 81 LEU A CA 1
ATOM 620 C C . LEU A 1 81 ? 15.975 4.557 -30.183 1.00 85.75 81 LEU A C 1
ATOM 622 O O . LEU A 1 81 ? 17.151 4.585 -30.536 1.00 85.75 81 LEU A O 1
ATOM 626 N N . GLU A 1 82 ? 15.128 3.578 -30.528 1.00 83.00 82 GLU A N 1
ATOM 627 C CA . GLU A 1 82 ? 15.466 2.395 -31.338 1.00 83.00 82 GLU A CA 1
ATOM 628 C C . GLU A 1 82 ? 16.658 1.593 -30.778 1.00 83.00 82 GLU A C 1
ATOM 630 O O . GLU A 1 82 ? 17.431 0.987 -31.519 1.00 83.00 82 GLU A O 1
ATOM 635 N N . LEU A 1 83 ? 16.813 1.589 -29.449 1.00 82.44 83 LEU A N 1
ATOM 636 C CA . LEU A 1 83 ? 17.879 0.856 -28.767 1.00 82.44 83 LEU A CA 1
ATOM 637 C C . LEU A 1 83 ? 17.551 -0.635 -28.692 1.00 82.44 83 LEU A C 1
ATOM 639 O O . LEU A 1 83 ? 16.395 -1.023 -28.507 1.00 82.44 83 LEU A O 1
ATOM 643 N N . ASN A 1 84 ? 18.584 -1.476 -28.758 1.00 76.62 84 ASN A N 1
ATOM 644 C CA . ASN A 1 84 ? 18.410 -2.925 -28.645 1.00 76.62 84 ASN A CA 1
ATOM 645 C C . ASN A 1 84 ? 18.316 -3.368 -27.183 1.00 76.62 84 ASN A C 1
ATOM 647 O O . ASN A 1 84 ? 17.662 -4.362 -26.892 1.00 76.62 84 ASN A O 1
ATOM 651 N N . ASN A 1 85 ? 18.955 -2.637 -26.258 1.00 76.69 85 ASN A N 1
ATOM 652 C CA . ASN A 1 85 ? 19.029 -3.019 -24.847 1.00 76.69 85 ASN A CA 1
ATOM 653 C C . ASN A 1 85 ? 18.884 -1.813 -23.908 1.00 76.69 85 ASN A C 1
ATOM 655 O O . ASN A 1 85 ? 19.735 -0.923 -23.880 1.00 76.69 85 ASN A O 1
ATOM 659 N N . THR A 1 86 ? 17.857 -1.817 -23.049 1.00 77.31 86 THR A N 1
ATOM 660 C CA . THR A 1 86 ? 17.628 -0.739 -22.064 1.00 77.31 86 THR A CA 1
ATOM 661 C C . THR A 1 86 ? 18.750 -0.644 -21.026 1.00 77.31 86 THR A C 1
ATOM 663 O O . THR A 1 86 ? 19.114 0.445 -20.583 1.00 77.31 86 THR A O 1
ATOM 666 N N . GLU A 1 87 ? 19.320 -1.770 -20.601 1.00 71.88 87 GLU A N 1
ATOM 667 C CA . GLU A 1 87 ? 20.326 -1.755 -19.538 1.00 71.88 87 GLU A CA 1
ATOM 668 C C . GLU A 1 87 ? 21.697 -1.280 -20.016 1.00 71.88 87 GLU A C 1
ATOM 670 O O . GLU A 1 87 ? 22.320 -0.472 -19.327 1.00 71.88 87 GLU A O 1
ATOM 675 N N . ALA A 1 88 ? 22.118 -1.725 -21.201 1.00 70.31 88 ALA A N 1
ATOM 676 C CA . ALA A 1 88 ? 23.448 -1.467 -21.742 1.00 70.31 88 ALA A CA 1
ATOM 677 C C . ALA A 1 88 ? 23.570 -0.123 -22.478 1.00 70.31 88 ALA A C 1
ATOM 679 O O . ALA A 1 88 ? 24.638 0.485 -22.451 1.00 70.31 88 ALA A O 1
ATOM 680 N N . GLU A 1 89 ? 22.500 0.344 -23.131 1.00 73.19 89 GLU A N 1
ATOM 681 C CA . GLU A 1 89 ? 22.586 1.476 -24.069 1.00 73.19 89 GLU A CA 1
ATOM 682 C C . GLU A 1 89 ? 21.915 2.755 -23.547 1.00 73.19 89 GLU A C 1
ATOM 684 O O . GLU A 1 89 ? 22.243 3.855 -23.995 1.00 73.19 89 GLU A O 1
ATOM 689 N N . LEU A 1 90 ? 21.007 2.656 -22.568 1.00 81.75 90 LEU A N 1
ATOM 690 C CA . LEU A 1 90 ? 20.358 3.839 -22.005 1.00 81.75 90 LEU A CA 1
ATOM 691 C C . LEU A 1 90 ? 21.287 4.543 -21.007 1.00 81.75 90 LEU A C 1
ATOM 693 O O . LEU A 1 90 ? 21.643 3.983 -19.967 1.00 81.75 90 LEU A O 1
ATOM 697 N N . SER A 1 91 ? 21.621 5.804 -21.302 1.00 85.00 91 SER A N 1
ATOM 698 C CA . SER A 1 91 ? 22.467 6.648 -20.449 1.00 85.00 91 SER A CA 1
ATOM 699 C C . SER A 1 91 ? 21.980 6.668 -18.997 1.00 85.00 91 SER A C 1
ATOM 701 O O . SER A 1 91 ? 20.800 6.901 -18.715 1.00 85.00 91 SER A O 1
ATOM 703 N N . SER A 1 92 ? 22.916 6.488 -18.063 1.00 85.19 92 SER A N 1
ATOM 704 C CA . SER A 1 92 ? 22.658 6.555 -16.622 1.00 85.19 92 SER A CA 1
ATOM 705 C C . SER A 1 92 ? 22.075 7.904 -16.191 1.00 85.19 92 SER A C 1
ATOM 707 O O . SER A 1 92 ? 21.287 7.956 -15.247 1.00 85.19 92 SER A O 1
ATOM 709 N N . GLU A 1 93 ? 22.381 8.985 -16.913 1.00 87.81 93 GLU A N 1
ATOM 710 C CA . GLU A 1 93 ? 21.796 10.304 -16.669 1.00 87.81 93 GLU A CA 1
ATOM 711 C C . GLU A 1 93 ? 20.286 10.322 -16.957 1.00 87.81 93 GLU A C 1
ATOM 713 O O . GLU A 1 93 ? 19.518 10.915 -16.200 1.00 87.81 93 GLU A O 1
ATOM 718 N N . ILE A 1 94 ? 19.838 9.643 -18.019 1.00 85.94 94 ILE A N 1
ATOM 719 C CA . ILE A 1 94 ? 18.416 9.568 -18.382 1.00 85.94 94 ILE A CA 1
ATOM 720 C C . ILE A 1 94 ? 17.650 8.766 -17.326 1.00 85.94 94 ILE A C 1
ATOM 722 O O . ILE A 1 94 ? 16.617 9.232 -16.844 1.00 85.94 94 ILE A O 1
ATOM 726 N N . LYS A 1 95 ? 18.192 7.619 -16.893 1.00 86.88 95 LYS A N 1
ATOM 727 C CA . LYS A 1 95 ? 17.620 6.809 -15.800 1.00 86.88 95 LYS A CA 1
ATOM 728 C C . LYS A 1 95 ? 17.502 7.615 -14.505 1.00 86.88 95 LYS A C 1
ATOM 730 O O . LYS A 1 95 ? 16.453 7.641 -13.863 1.00 86.88 95 LYS A O 1
ATOM 735 N N . ALA A 1 96 ? 18.556 8.354 -14.148 1.00 90.00 96 ALA A N 1
ATOM 736 C CA . ALA A 1 96 ? 18.549 9.222 -12.973 1.00 90.00 96 ALA A CA 1
ATOM 737 C C . ALA A 1 96 ? 17.488 10.330 -13.076 1.00 90.00 96 ALA A C 1
ATOM 739 O O . ALA A 1 96 ? 16.775 10.582 -12.104 1.00 90.00 96 ALA A O 1
ATOM 740 N N . ARG A 1 97 ? 17.336 10.961 -14.249 1.00 90.62 97 ARG A N 1
ATOM 741 C CA . ARG A 1 97 ? 16.296 11.973 -14.492 1.00 90.62 97 ARG A CA 1
ATOM 742 C C . ARG A 1 97 ? 14.892 11.388 -14.340 1.00 90.62 97 ARG A C 1
ATOM 744 O O . ARG A 1 97 ? 14.084 11.987 -13.638 1.00 90.62 97 ARG A O 1
ATOM 751 N N . ILE A 1 98 ? 14.620 10.218 -14.921 1.00 89.25 98 ILE A N 1
ATOM 752 C CA . ILE A 1 98 ? 13.323 9.529 -14.798 1.00 89.25 98 ILE A CA 1
ATOM 753 C C . ILE A 1 98 ? 13.007 9.237 -13.324 1.00 89.25 98 ILE A C 1
ATOM 755 O O . ILE A 1 98 ? 11.942 9.623 -12.836 1.00 89.25 98 ILE A O 1
ATOM 759 N N . ASN A 1 99 ? 13.955 8.640 -12.596 1.00 89.19 99 ASN A N 1
ATOM 760 C CA . ASN A 1 99 ? 13.781 8.293 -11.184 1.00 89.19 99 ASN A CA 1
ATOM 761 C C . ASN A 1 99 ? 13.587 9.525 -10.289 1.00 89.19 99 ASN A C 1
ATOM 763 O O . ASN A 1 99 ? 12.699 9.529 -9.436 1.00 89.19 99 ASN A O 1
ATOM 767 N N . ILE A 1 100 ? 14.358 10.599 -10.499 1.00 92.50 100 ILE A N 1
ATOM 768 C CA . ILE A 1 100 ? 14.199 11.851 -9.743 1.00 92.50 100 ILE A CA 1
ATOM 769 C C . ILE A 1 100 ? 12.849 12.506 -10.040 1.00 92.50 100 ILE A C 1
ATOM 771 O O . ILE A 1 100 ? 12.178 12.949 -9.109 1.00 92.50 100 ILE A O 1
ATOM 775 N N . THR A 1 101 ? 12.419 12.566 -11.303 1.00 88.75 101 THR A N 1
ATOM 776 C CA . THR A 1 101 ? 11.122 13.154 -11.666 1.00 88.75 101 THR A CA 1
ATOM 777 C C . THR A 1 101 ? 9.968 12.357 -11.064 1.00 88.75 101 THR A C 1
ATOM 779 O O . THR A 1 101 ? 9.059 12.951 -10.482 1.00 88.75 101 THR A O 1
ATOM 782 N N . PHE A 1 102 ? 10.015 11.024 -11.127 1.00 88.19 102 PHE A N 1
ATOM 783 C CA . PHE A 1 102 ? 9.008 10.169 -10.498 1.00 88.19 102 PHE A CA 1
ATOM 784 C C . PHE A 1 102 ? 8.994 10.314 -8.971 1.00 88.19 102 PHE A C 1
ATOM 786 O O . PHE A 1 102 ? 7.928 10.478 -8.369 1.00 88.19 102 PHE A O 1
ATOM 793 N N . GLY A 1 103 ? 10.172 10.340 -8.342 1.00 86.81 103 GLY A N 1
ATOM 794 C CA . GLY A 1 103 ? 10.313 10.585 -6.908 1.00 86.81 103 GLY A CA 1
ATOM 795 C C . GLY A 1 103 ? 9.745 11.945 -6.495 1.00 86.81 103 GLY A C 1
ATOM 796 O O . GLY A 1 103 ? 8.969 12.027 -5.545 1.00 86.81 103 GLY A O 1
ATOM 797 N N . ALA A 1 104 ? 10.043 13.006 -7.249 1.00 90.62 104 ALA A N 1
ATOM 798 C CA . ALA A 1 104 ? 9.515 14.345 -6.996 1.00 90.62 104 ALA A CA 1
ATOM 799 C C . ALA A 1 104 ? 7.983 14.401 -7.127 1.00 90.62 104 ALA A C 1
ATOM 801 O O . ALA A 1 104 ? 7.320 14.952 -6.247 1.00 90.62 104 ALA A O 1
ATOM 802 N N . MET A 1 105 ? 7.412 13.792 -8.175 1.00 86.88 105 MET A N 1
ATOM 803 C CA . MET A 1 105 ? 5.955 13.692 -8.343 1.00 86.88 105 MET A CA 1
ATOM 804 C C . MET A 1 105 ? 5.302 12.951 -7.172 1.00 86.88 105 MET A C 1
ATOM 806 O O . MET A 1 105 ? 4.292 13.411 -6.643 1.00 86.88 105 MET A O 1
ATOM 810 N N . THR A 1 106 ? 5.909 11.852 -6.725 1.00 84.75 106 THR A N 1
ATOM 811 C CA . THR A 1 106 ? 5.421 11.058 -5.590 1.00 84.75 106 THR A CA 1
ATOM 812 C C . THR A 1 106 ? 5.446 11.865 -4.292 1.00 84.75 106 THR A C 1
ATOM 814 O O . THR A 1 106 ? 4.450 11.905 -3.570 1.00 84.75 106 THR A O 1
ATOM 817 N N . CYS A 1 107 ? 6.542 12.577 -4.017 1.00 86.50 107 CYS A N 1
ATOM 818 C CA . CYS A 1 107 ? 6.665 13.437 -2.839 1.00 86.50 107 CYS A CA 1
ATOM 819 C C . CYS A 1 107 ? 5.627 14.567 -2.838 1.00 86.50 107 CYS A C 1
ATOM 821 O O . CYS A 1 107 ? 4.952 14.784 -1.830 1.00 86.50 107 CYS A O 1
ATOM 823 N N . ILE A 1 108 ? 5.474 15.278 -3.960 1.00 87.88 108 ILE A N 1
ATOM 824 C CA . ILE A 1 108 ? 4.504 16.376 -4.085 1.00 87.88 108 ILE A CA 1
ATOM 825 C C . ILE A 1 108 ? 3.076 15.840 -3.952 1.00 87.88 108 ILE A C 1
ATOM 827 O O . ILE A 1 108 ? 2.282 16.420 -3.214 1.00 87.88 108 ILE A O 1
ATOM 831 N N . GLY A 1 109 ? 2.762 14.718 -4.606 1.00 81.62 109 GLY A N 1
ATOM 832 C CA . GLY A 1 109 ? 1.458 14.064 -4.510 1.00 81.62 109 GLY A CA 1
ATOM 833 C C . GLY A 1 109 ? 1.123 13.637 -3.081 1.00 81.62 109 GLY A C 1
ATOM 834 O O . GLY A 1 109 ? 0.030 13.927 -2.594 1.00 81.62 109 GLY A O 1
ATOM 835 N N . GLY A 1 110 ? 2.083 13.031 -2.375 1.00 78.50 110 GLY A N 1
ATOM 836 C CA . GLY A 1 110 ? 1.933 12.641 -0.972 1.00 78.50 110 GLY A CA 1
ATOM 837 C C . GLY A 1 110 ? 1.689 13.838 -0.050 1.00 78.50 110 GLY A C 1
ATOM 838 O O . GLY A 1 110 ? 0.723 13.845 0.715 1.00 78.50 110 GLY A O 1
ATOM 839 N N . MET A 1 111 ? 2.508 14.890 -0.160 1.00 82.12 111 MET A N 1
ATOM 840 C CA . MET A 1 111 ? 2.339 16.114 0.634 1.00 82.12 111 MET A CA 1
ATOM 841 C C . MET A 1 111 ? 1.006 16.810 0.349 1.00 82.12 111 MET A C 1
ATOM 843 O O . MET A 1 111 ? 0.298 17.187 1.284 1.00 82.12 111 MET A O 1
ATOM 847 N N . ALA A 1 112 ? 0.638 16.957 -0.926 1.00 81.94 112 ALA A N 1
ATOM 848 C CA . ALA A 1 112 ? -0.625 17.567 -1.325 1.00 81.94 112 ALA A CA 1
ATOM 849 C C . ALA A 1 112 ? -1.824 16.761 -0.807 1.00 81.94 112 ALA A C 1
ATOM 851 O O . ALA A 1 112 ? -2.771 17.353 -0.293 1.00 81.94 112 ALA A O 1
ATOM 852 N N . GLY A 1 113 ? -1.767 15.426 -0.870 1.00 74.69 113 GLY A N 1
ATOM 853 C CA . GLY A 1 113 ? -2.809 14.546 -0.340 1.00 74.69 113 GLY A CA 1
ATOM 854 C C . GLY A 1 113 ? -3.022 14.728 1.165 1.00 74.69 113 GLY A C 1
ATOM 855 O O . GLY A 1 113 ? -4.152 14.947 1.608 1.00 74.69 113 GLY A O 1
ATOM 856 N N . VAL A 1 114 ? -1.938 14.720 1.948 1.00 72.75 114 VAL A N 1
ATOM 857 C CA . VAL A 1 114 ? -1.996 14.938 3.406 1.00 72.75 114 VAL A CA 1
ATOM 858 C C . VAL A 1 114 ? -2.504 16.342 3.738 1.00 72.75 114 VAL A C 1
ATOM 860 O O . VAL A 1 114 ? -3.361 16.502 4.613 1.00 72.75 114 VAL A O 1
ATOM 863 N N . PHE A 1 115 ? -2.011 17.362 3.032 1.00 78.88 115 PHE A N 1
ATOM 864 C CA . PHE A 1 115 ? -2.398 18.753 3.254 1.00 78.88 115 PHE A CA 1
ATOM 865 C C . PHE A 1 115 ? -3.877 18.997 2.936 1.00 78.88 115 PHE A C 1
ATOM 867 O O . PHE A 1 115 ? -4.606 19.527 3.775 1.00 78.88 115 PHE A O 1
ATOM 874 N N . LEU A 1 116 ? -4.344 18.572 1.758 1.00 75.88 116 LEU A N 1
ATOM 875 C CA . LEU A 1 116 ? -5.739 18.725 1.339 1.00 75.88 116 LEU A CA 1
ATOM 876 C C . LEU A 1 116 ? -6.687 17.960 2.267 1.00 75.88 116 LEU A C 1
ATOM 878 O O . LEU A 1 116 ? -7.705 18.517 2.682 1.00 75.88 116 LEU A O 1
ATOM 882 N N . GLY A 1 117 ? -6.330 16.730 2.653 1.00 68.00 117 GLY A N 1
ATOM 883 C CA . GLY A 1 117 ? -7.103 15.939 3.611 1.00 68.00 117 GLY A CA 1
ATOM 884 C C . GLY A 1 117 ? -7.220 16.631 4.972 1.00 68.00 117 GLY A C 1
ATOM 885 O O . GLY A 1 117 ? -8.315 16.758 5.519 1.00 68.00 117 GLY A O 1
ATOM 886 N N . SER A 1 118 ? -6.110 17.162 5.488 1.00 68.44 118 SER A N 1
ATOM 887 C CA . SER A 1 118 ? -6.072 17.849 6.786 1.00 68.44 118 SER A CA 1
ATOM 888 C C . SER A 1 118 ? -6.820 19.186 6.766 1.00 68.44 118 SER A C 1
ATOM 890 O O . SER A 1 118 ? -7.570 19.501 7.693 1.00 68.44 118 SER A O 1
ATOM 892 N N . MET A 1 119 ? -6.668 19.968 5.693 1.00 73.25 119 MET A N 1
ATOM 893 C CA . MET A 1 119 ? -7.342 21.257 5.526 1.00 73.25 119 MET A CA 1
ATOM 894 C C . MET A 1 119 ? -8.856 21.077 5.417 1.00 73.25 119 MET A C 1
ATOM 896 O O . MET A 1 119 ? -9.614 21.766 6.102 1.00 73.25 119 MET A O 1
ATOM 900 N N . LEU A 1 120 ? -9.310 20.126 4.599 1.00 68.00 120 LEU A N 1
ATOM 901 C CA . LEU A 1 120 ? -10.731 19.849 4.429 1.00 68.00 120 LEU A CA 1
ATOM 902 C C . LEU A 1 120 ? -11.352 19.369 5.754 1.00 68.00 120 LEU A C 1
ATOM 904 O O . LEU A 1 120 ? -12.443 19.819 6.115 1.00 68.00 120 LEU A O 1
ATOM 908 N N . ALA A 1 121 ? -10.630 18.548 6.530 1.00 61.81 121 ALA A N 1
ATOM 909 C CA . ALA A 1 121 ? -11.054 18.079 7.852 1.00 61.81 121 ALA A CA 1
ATOM 910 C C . ALA A 1 121 ? -11.215 19.244 8.835 1.00 61.81 121 ALA A C 1
ATOM 912 O O . ALA A 1 121 ? -12.223 19.347 9.540 1.00 61.81 121 ALA A O 1
ATOM 913 N N . HIS A 1 122 ? -10.273 20.187 8.811 1.00 65.19 122 HIS A N 1
ATOM 914 C CA . HIS A 1 122 ? -10.324 21.384 9.641 1.00 65.19 122 HIS A CA 1
ATOM 915 C C . HIS A 1 122 ? -11.471 22.338 9.254 1.00 65.19 122 HIS A C 1
ATOM 917 O O . HIS A 1 122 ? -12.144 22.896 10.128 1.00 65.19 122 HIS A O 1
ATOM 923 N N . LEU A 1 123 ? -11.748 22.503 7.956 1.00 66.19 123 LEU A N 1
ATOM 924 C CA . LEU A 1 123 ? -12.842 23.345 7.455 1.00 66.19 123 LEU A CA 1
ATOM 925 C C . LEU A 1 123 ? -14.222 22.790 7.844 1.00 66.19 123 LEU A C 1
ATOM 927 O O . LEU A 1 123 ? -15.072 23.547 8.320 1.00 66.19 123 LEU A O 1
ATOM 931 N N . LEU A 1 124 ? -14.420 21.471 7.743 1.00 62.56 124 LEU A N 1
ATOM 932 C CA . LEU A 1 124 ? -15.650 20.794 8.180 1.00 62.56 124 LEU A CA 1
ATOM 933 C C . LEU A 1 124 ? -15.834 20.809 9.704 1.00 62.56 124 LEU A C 1
ATOM 935 O O . LEU A 1 124 ? -16.966 20.861 10.185 1.00 62.56 124 LEU A O 1
ATOM 939 N N . ARG A 1 125 ? -14.740 20.827 10.477 1.00 53.25 125 ARG A N 1
ATOM 940 C CA . ARG A 1 125 ? -14.789 20.960 11.942 1.00 53.25 125 ARG A CA 1
ATOM 941 C C . ARG A 1 125 ? -15.135 22.377 12.394 1.00 53.25 125 ARG A C 1
ATOM 943 O O . ARG A 1 125 ? -15.928 22.549 13.319 1.00 53.25 125 ARG A O 1
ATOM 950 N N . SER A 1 126 ? -14.530 23.392 11.773 1.00 61.47 126 SER A N 1
ATOM 951 C CA . SER A 1 126 ? -14.708 24.790 12.195 1.00 61.47 126 SER A CA 1
ATOM 952 C C . SER A 1 126 ? -15.998 25.424 11.657 1.00 61.47 126 SER A C 1
ATOM 954 O O . SER A 1 126 ? -16.487 26.397 12.232 1.00 61.47 126 SER A O 1
ATOM 956 N N . GLY A 1 127 ? -16.594 24.854 10.601 1.00 58.41 127 GLY A N 1
ATOM 957 C CA . GLY A 1 127 ? -17.832 25.354 9.998 1.00 58.41 127 GLY A CA 1
ATOM 958 C C . GLY A 1 127 ? -17.649 26.652 9.202 1.00 58.41 127 GLY A C 1
ATOM 959 O O . GLY A 1 127 ? -18.614 27.391 9.004 1.00 58.41 127 GLY A O 1
ATOM 960 N N . ARG A 1 128 ? -16.419 26.958 8.763 1.00 54.72 128 ARG A N 1
ATOM 961 C CA . ARG A 1 128 ? -16.107 28.101 7.888 1.00 54.72 128 ARG A CA 1
ATOM 962 C C . ARG A 1 128 ? -16.159 27.683 6.413 1.00 54.72 128 ARG A C 1
ATOM 964 O O . ARG A 1 128 ? -15.492 26.732 6.021 1.00 54.72 128 ARG A O 1
ATOM 971 N N . GLY A 1 129 ? -16.923 28.421 5.600 1.00 61.75 129 GLY A N 1
ATOM 972 C CA . GLY A 1 129 ? -17.084 28.188 4.154 1.00 61.75 129 GLY A CA 1
ATOM 973 C C . GLY A 1 129 ? -18.447 27.579 3.763 1.00 61.75 129 GLY A C 1
ATOM 974 O O . GLY A 1 129 ? -19.410 27.728 4.519 1.00 61.75 129 GLY A O 1
ATOM 975 N N . PRO A 1 130 ? -18.564 26.897 2.602 1.00 54.56 130 PRO A N 1
ATOM 976 C CA . PRO A 1 130 ? -19.838 26.380 2.071 1.00 54.56 130 PRO A CA 1
ATOM 977 C C . PRO A 1 130 ? -20.473 25.247 2.903 1.00 54.56 130 PRO A C 1
ATOM 979 O O . PRO A 1 130 ? -21.635 24.913 2.700 1.00 54.56 130 PRO A O 1
ATOM 982 N N . PHE A 1 131 ? -19.757 24.682 3.882 1.00 51.69 131 PHE A N 1
ATOM 983 C CA . PHE A 1 131 ? -20.202 23.553 4.716 1.00 51.69 131 PHE A CA 1
ATOM 984 C C . PHE A 1 131 ? -20.836 23.964 6.060 1.00 51.69 131 PHE A C 1
ATOM 986 O O . PHE A 1 131 ? -20.876 23.176 7.004 1.00 51.69 131 PHE A O 1
ATOM 993 N N . ARG A 1 132 ? -21.356 25.196 6.165 1.00 49.50 132 ARG A N 1
ATOM 994 C CA . ARG A 1 132 ? -21.910 25.774 7.407 1.00 49.50 132 ARG A CA 1
ATOM 995 C C . ARG A 1 132 ? -23.071 24.969 8.021 1.00 49.50 132 ARG A C 1
ATOM 997 O O . ARG A 1 132 ? -23.216 24.982 9.239 1.00 49.50 132 ARG A O 1
ATOM 1004 N N . SER A 1 133 ? -23.847 24.242 7.211 1.00 49.94 133 SER A N 1
ATOM 1005 C CA . SER A 1 133 ? -24.949 23.377 7.680 1.00 49.94 133 SER A CA 1
ATOM 1006 C C . SER A 1 133 ? -24.525 21.968 8.121 1.00 49.94 133 SER A C 1
ATOM 1008 O O . SER A 1 133 ? -25.328 21.267 8.722 1.00 49.94 133 SER A O 1
ATOM 1010 N N . LEU A 1 134 ? -23.284 21.538 7.855 1.00 53.34 134 LEU A N 1
ATOM 1011 C CA . LEU A 1 134 ? -22.774 20.184 8.144 1.00 53.34 134 LEU A CA 1
ATOM 1012 C C . LEU A 1 134 ? -21.715 20.194 9.257 1.00 53.34 134 LEU A C 1
ATOM 1014 O O . LEU A 1 134 ? -20.711 19.483 9.201 1.00 53.34 134 LEU A O 1
ATOM 1018 N N . LYS A 1 135 ? -21.915 21.022 10.284 1.00 50.44 135 LYS A N 1
ATOM 1019 C CA . LYS A 1 135 ? -21.002 21.089 11.427 1.00 50.44 135 LYS A CA 1
ATOM 1020 C C . LYS A 1 135 ? -21.108 19.787 12.222 1.00 50.44 135 LYS A C 1
ATOM 1022 O O . LYS A 1 135 ? -22.111 19.542 12.885 1.00 50.44 135 LYS A O 1
ATOM 1027 N N . THR A 1 136 ? -20.083 18.941 12.156 1.00 54.78 136 THR A N 1
ATOM 1028 C CA . THR A 1 136 ? -20.067 17.678 12.904 1.00 54.78 136 THR A CA 1
ATOM 1029 C C . THR A 1 136 ? -18.739 17.480 13.628 1.00 54.78 136 THR A C 1
ATOM 1031 O O . THR A 1 136 ? -17.657 17.758 13.104 1.00 54.78 136 THR A O 1
ATOM 1034 N N . VAL A 1 137 ? -18.809 16.919 14.838 1.00 51.56 137 VAL A N 1
ATOM 1035 C CA . VAL A 1 137 ? -17.632 16.442 15.589 1.00 51.56 137 VAL A CA 1
ATOM 1036 C C . VAL A 1 137 ? -16.908 15.315 14.827 1.00 51.56 137 VAL A C 1
ATOM 1038 O O . VAL A 1 137 ? -15.730 15.064 15.053 1.00 51.56 137 VAL A O 1
ATOM 1041 N N . ARG A 1 138 ? -17.581 14.696 13.846 1.00 46.19 138 ARG A N 1
ATOM 1042 C CA . ARG A 1 138 ? -17.069 13.627 12.975 1.00 46.19 138 ARG A CA 1
ATOM 1043 C C . ARG A 1 138 ? -16.413 14.135 11.682 1.00 46.19 138 ARG A C 1
ATOM 1045 O O . ARG A 1 138 ? -16.187 13.349 10.769 1.00 46.19 138 ARG A O 1
ATOM 1052 N N . SER A 1 139 ? -16.086 15.424 11.590 1.00 48.94 139 SER A N 1
ATOM 1053 C CA . SER A 1 139 ? -15.448 16.053 10.416 1.00 48.94 139 SER A CA 1
ATOM 1054 C C . SER A 1 139 ? -14.205 15.317 9.904 1.00 48.94 139 SER A C 1
ATOM 1056 O O . SER A 1 139 ? -14.126 15.045 8.709 1.00 48.94 139 SER A O 1
ATOM 1058 N N . ASN A 1 140 ? -13.289 14.912 10.792 1.00 44.78 140 ASN A N 1
ATOM 1059 C CA . ASN A 1 140 ? -12.119 14.111 10.421 1.00 44.78 140 ASN A CA 1
ATOM 1060 C C . ASN A 1 140 ? -12.528 12.806 9.713 1.00 44.78 140 ASN A C 1
ATOM 1062 O O . ASN A 1 140 ? -11.936 12.460 8.702 1.00 44.78 140 ASN A O 1
ATOM 1066 N N . ALA A 1 141 ? -13.575 12.120 10.183 1.00 43.19 141 ALA A N 1
ATOM 1067 C CA . ALA A 1 141 ? -14.052 10.866 9.599 1.00 43.19 141 ALA A CA 1
ATOM 1068 C C . ALA A 1 141 ? -14.814 11.064 8.274 1.00 43.19 141 ALA A C 1
ATOM 1070 O O . ALA A 1 141 ? -14.657 10.263 7.361 1.00 43.19 141 ALA A O 1
ATOM 1071 N N . ILE A 1 142 ? -15.596 12.141 8.130 1.00 52.62 142 ILE A N 1
ATOM 1072 C CA . ILE A 1 142 ? -16.337 12.457 6.892 1.00 52.62 142 ILE A CA 1
ATOM 1073 C C . ILE A 1 142 ? -15.382 12.879 5.773 1.00 52.62 142 ILE A C 1
ATOM 1075 O O . ILE A 1 142 ? -15.535 12.444 4.636 1.00 52.62 142 ILE A O 1
ATOM 1079 N N . VAL A 1 143 ? -14.380 13.700 6.088 1.00 56.72 143 VAL A N 1
ATOM 1080 C CA . VAL A 1 143 ? -13.361 14.119 5.116 1.00 56.72 143 VAL A CA 1
ATOM 1081 C C . VAL A 1 143 ? -12.474 12.972 4.715 1.00 56.72 143 VAL A C 1
ATOM 1083 O O . VAL A 1 143 ? -12.186 12.814 3.533 1.00 56.72 143 VAL A O 1
ATOM 1086 N N . CYS A 1 144 ? -12.099 12.146 5.687 1.00 50.62 144 CYS A N 1
ATOM 1087 C CA . CYS A 1 144 ? -11.432 10.899 5.393 1.00 50.62 144 CYS A CA 1
ATOM 1088 C C . CYS A 1 144 ? -12.321 10.013 4.507 1.00 50.62 144 CYS A C 1
ATOM 1090 O O . CYS A 1 144 ? -11.818 9.481 3.539 1.00 50.62 144 CYS A O 1
ATOM 1092 N N . GLY A 1 145 ? -13.636 9.936 4.747 1.00 44.41 145 GLY A N 1
ATOM 1093 C CA . GLY A 1 145 ? -14.588 9.154 3.948 1.00 44.41 145 GLY A CA 1
ATOM 1094 C C . GLY A 1 145 ? -14.805 9.655 2.512 1.00 44.41 145 GLY A C 1
ATOM 1095 O O . GLY A 1 145 ? -14.812 8.850 1.591 1.00 44.41 145 GLY A O 1
ATOM 1096 N N . VAL A 1 146 ? -14.932 10.968 2.286 1.00 54.34 146 VAL A N 1
ATOM 1097 C CA . VAL A 1 146 ? -15.060 11.561 0.935 1.00 54.34 146 VAL A CA 1
ATOM 1098 C C . VAL A 1 146 ? -13.718 11.548 0.205 1.00 54.34 146 VAL A C 1
ATOM 1100 O O . VAL A 1 146 ? -13.652 11.172 -0.964 1.00 54.34 146 VAL A O 1
ATOM 1103 N N . GLY A 1 147 ? -12.639 11.885 0.915 1.00 50.59 147 GLY A N 1
ATOM 1104 C CA . GLY A 1 147 ? -11.272 11.695 0.445 1.00 50.59 147 GLY A CA 1
ATOM 1105 C C . GLY A 1 147 ? -10.987 10.233 0.114 1.00 50.59 147 GLY A C 1
ATOM 1106 O O . GLY A 1 147 ? -10.244 9.980 -0.820 1.00 50.59 147 GLY A O 1
ATOM 1107 N N . ALA A 1 148 ? -11.646 9.284 0.781 1.00 48.75 148 ALA A N 1
ATOM 1108 C CA . ALA A 1 148 ? -11.498 7.856 0.543 1.00 48.75 148 ALA A CA 1
ATOM 1109 C C . ALA A 1 148 ? -12.328 7.282 -0.610 1.00 48.75 148 ALA A C 1
ATOM 1111 O O . ALA A 1 148 ? -11.983 6.218 -1.115 1.00 48.75 148 ALA A O 1
ATOM 1112 N N . VAL A 1 149 ? -13.365 7.979 -1.083 1.00 51.62 149 VAL A N 1
ATOM 1113 C CA . VAL A 1 149 ? -14.015 7.651 -2.369 1.00 51.62 149 VAL A CA 1
ATOM 1114 C C . VAL A 1 149 ? -13.077 7.980 -3.544 1.00 51.62 149 VAL A C 1
ATOM 1116 O O . VAL A 1 149 ? -13.182 7.375 -4.606 1.00 51.62 149 VAL A O 1
ATOM 1119 N N . ILE A 1 150 ? -12.128 8.903 -3.335 1.00 55.72 150 ILE A N 1
ATOM 1120 C CA . ILE A 1 150 ? -11.136 9.346 -4.330 1.00 55.72 150 ILE A CA 1
ATOM 1121 C C . ILE A 1 150 ? -9.752 8.694 -4.094 1.00 55.72 150 ILE A C 1
ATOM 1123 O O . ILE A 1 150 ? -9.029 8.417 -5.045 1.00 55.72 150 ILE A O 1
ATOM 1127 N N . GLY A 1 151 ? -9.386 8.417 -2.839 1.00 56.84 151 GLY A N 1
ATOM 1128 C CA . GLY A 1 151 ? -8.098 7.892 -2.381 1.00 56.84 151 GLY A CA 1
ATOM 1129 C C . GLY A 1 151 ? -8.293 6.764 -1.366 1.00 56.84 151 GLY A C 1
ATOM 1130 O O . GLY A 1 151 ? -8.301 6.975 -0.157 1.00 56.84 151 GLY A O 1
ATOM 1131 N N . PHE A 1 152 ? -8.433 5.549 -1.884 1.00 55.25 152 PHE A N 1
ATOM 1132 C CA . PHE A 1 152 ? -8.832 4.319 -1.186 1.00 55.25 152 PHE A CA 1
ATOM 1133 C C . PHE A 1 152 ? -8.034 3.868 0.084 1.00 55.25 152 PHE A C 1
ATOM 1135 O O . PHE A 1 152 ? -8.574 3.053 0.830 1.00 55.25 152 PHE A O 1
ATOM 1142 N N . PRO A 1 153 ? -6.818 4.357 0.436 1.00 56.78 153 PRO A N 1
ATOM 1143 C CA . PRO A 1 153 ? -6.100 3.887 1.639 1.00 56.78 153 PRO A CA 1
ATOM 1144 C C . PRO A 1 153 ? -6.613 4.380 3.011 1.00 56.78 153 PRO A C 1
ATOM 1146 O O . PRO A 1 153 ? -6.311 3.756 4.027 1.00 56.78 153 PRO A O 1
ATOM 1149 N N . SER A 1 154 ? -7.357 5.489 3.105 1.00 51.72 154 SER A N 1
ATOM 1150 C CA . SER A 1 154 ? -7.616 6.157 4.400 1.00 51.72 154 SER A CA 1
ATOM 1151 C C . SER A 1 154 ? -8.892 5.708 5.144 1.00 51.72 154 SER A C 1
ATOM 1153 O O . SER A 1 154 ? -9.040 5.987 6.336 1.00 51.72 154 SER A O 1
ATOM 1155 N N . LEU A 1 155 ? -9.772 4.924 4.500 1.00 48.03 155 LEU A N 1
ATOM 1156 C CA . LEU A 1 155 ? -10.939 4.259 5.125 1.00 48.03 155 LEU A CA 1
ATOM 1157 C C . LEU A 1 155 ? -10.555 3.300 6.267 1.00 48.03 155 LEU A C 1
ATOM 1159 O O . LEU A 1 155 ? -11.356 2.991 7.148 1.00 48.03 155 LEU A O 1
ATOM 1163 N N . LEU A 1 156 ? -9.313 2.835 6.256 1.00 54.75 156 LEU A N 1
ATOM 1164 C CA . LEU A 1 156 ? -8.837 1.688 7.018 1.00 54.75 156 LEU A CA 1
ATOM 1165 C C . LEU A 1 156 ? -8.464 1.998 8.462 1.00 54.75 156 LEU A C 1
ATOM 1167 O O . LEU A 1 156 ? -8.790 1.225 9.359 1.00 54.75 156 LEU A O 1
ATOM 1171 N N . PHE A 1 157 ? -7.839 3.150 8.700 1.00 56.41 157 PHE A N 1
ATOM 1172 C CA . PHE A 1 157 ? -7.447 3.556 10.050 1.00 56.41 157 PHE A CA 1
ATOM 1173 C C . PHE A 1 157 ? -8.674 3.882 10.923 1.00 56.41 157 PHE A C 1
ATOM 1175 O O . PHE A 1 157 ? -8.707 3.589 12.121 1.00 56.41 157 PHE A O 1
ATOM 1182 N N . ALA A 1 158 ? -9.730 4.428 10.308 1.00 56.06 158 ALA A N 1
ATOM 1183 C CA . ALA A 1 158 ? -10.990 4.736 10.981 1.00 56.06 158 ALA A CA 1
ATOM 1184 C C . ALA A 1 158 ? -11.806 3.471 11.310 1.00 56.06 158 ALA A C 1
ATOM 1186 O O . ALA A 1 158 ? -12.254 3.316 12.442 1.00 56.06 158 ALA A O 1
ATOM 1187 N N . LEU A 1 159 ? -11.951 2.530 10.367 1.00 56.47 159 LEU A N 1
ATOM 1188 C CA . LEU A 1 159 ? -12.679 1.276 10.617 1.00 56.47 159 LEU A CA 1
ATOM 1189 C C . LEU A 1 159 ? -11.995 0.419 11.688 1.00 56.47 159 LEU A C 1
ATOM 1191 O O . LEU A 1 159 ? -12.668 -0.125 12.559 1.00 56.47 159 LEU A O 1
ATOM 1195 N N . HIS A 1 160 ? -10.664 0.345 11.656 1.00 58.62 160 HIS A N 1
ATOM 1196 C CA . HIS A 1 160 ? -9.876 -0.431 12.606 1.00 58.62 160 HIS A CA 1
ATOM 1197 C C . HIS A 1 160 ? -10.025 0.076 14.050 1.00 58.62 160 HIS A C 1
ATOM 1199 O O . HIS A 1 160 ? -10.245 -0.701 14.979 1.00 58.62 160 HIS A O 1
ATOM 1205 N N . THR A 1 161 ? -9.941 1.392 14.258 1.00 58.66 161 THR A N 1
ATOM 1206 C CA . THR A 1 161 ? -10.066 1.981 15.602 1.00 58.66 161 THR A CA 1
ATOM 1207 C C . THR A 1 161 ? -11.484 1.871 16.166 1.00 58.66 161 THR A C 1
ATOM 1209 O O . THR A 1 161 ? -11.638 1.772 17.383 1.00 58.66 161 THR A O 1
ATOM 1212 N N . GLU A 1 162 ? -12.513 1.814 15.316 1.00 61.84 162 GLU A N 1
ATOM 1213 C CA . GLU A 1 162 ? -13.907 1.656 15.751 1.00 61.84 162 GLU A CA 1
ATOM 1214 C C . GLU A 1 162 ? -14.309 0.216 16.119 1.00 61.84 162 GLU A C 1
ATOM 1216 O O . GLU A 1 162 ? -15.294 0.049 16.835 1.00 61.84 162 GLU A O 1
ATOM 1221 N N . VAL A 1 163 ? -13.576 -0.813 15.671 1.00 68.12 163 VAL A N 1
ATOM 1222 C CA . VAL A 1 163 ? -13.914 -2.230 15.946 1.00 68.12 163 VAL A CA 1
ATOM 1223 C C . VAL A 1 163 ? -12.934 -2.949 16.874 1.00 68.12 163 VAL A C 1
ATOM 1225 O O . VAL A 1 163 ? -13.200 -4.082 17.272 1.00 68.12 163 VAL A O 1
ATOM 1228 N N . VAL A 1 164 ? -11.806 -2.320 17.218 1.00 74.81 164 VAL A N 1
ATOM 1229 C CA . VAL A 1 164 ? -10.780 -2.898 18.097 1.00 74.81 164 VAL A CA 1
ATOM 1230 C C . VAL A 1 164 ? -10.765 -2.191 19.452 1.00 74.81 164 VAL A C 1
ATOM 1232 O O . VAL A 1 164 ? -10.725 -0.958 19.532 1.00 74.81 164 VAL A O 1
ATOM 1235 N N . ILE A 1 165 ? -10.744 -2.994 20.519 1.00 70.56 165 ILE A N 1
ATOM 1236 C CA . ILE A 1 165 ? -10.664 -2.536 21.911 1.00 70.56 165 ILE A CA 1
ATOM 1237 C C . ILE A 1 165 ? -9.387 -1.720 22.130 1.00 70.56 165 ILE A C 1
ATOM 1239 O O . ILE A 1 165 ? -8.335 -2.166 21.671 1.00 70.56 165 ILE A O 1
ATOM 1243 N N . PRO A 1 166 ? -9.438 -0.563 22.827 1.00 70.19 166 PRO A N 1
ATOM 1244 C CA . PRO A 1 166 ? -8.282 0.311 23.030 1.00 70.19 166 PRO A CA 1
ATOM 1245 C C . PRO A 1 166 ? -6.992 -0.407 23.445 1.00 70.19 166 PRO A C 1
ATOM 1247 O O . PRO A 1 166 ? -5.950 -0.141 22.852 1.00 70.19 166 PRO A O 1
ATOM 1250 N N . SER A 1 167 ? -7.075 -1.382 24.355 1.00 71.38 167 SER A N 1
ATOM 1251 C CA . SER A 1 167 ? -5.930 -2.178 24.826 1.00 71.38 167 SER A CA 1
ATOM 1252 C C . SER A 1 167 ? -5.241 -3.008 23.734 1.00 71.38 167 SER A C 1
ATOM 1254 O O . SER A 1 167 ? -4.045 -3.260 23.818 1.00 71.38 167 SER A O 1
ATOM 1256 N N . ARG A 1 168 ? -5.968 -3.393 22.677 1.00 75.44 168 ARG A N 1
ATOM 1257 C CA . ARG A 1 168 ? -5.487 -4.249 21.575 1.00 75.44 168 ARG A CA 1
ATOM 1258 C C . ARG A 1 168 ? -5.149 -3.478 20.301 1.00 75.44 168 ARG A C 1
ATOM 1260 O O . ARG A 1 168 ? -4.635 -4.059 19.345 1.00 75.44 168 ARG A O 1
ATOM 1267 N N . ARG A 1 169 ? -5.446 -2.173 20.249 1.00 77.25 169 ARG A N 1
ATOM 1268 C CA . ARG A 1 169 ? -5.313 -1.359 19.025 1.00 77.25 169 ARG A CA 1
ATOM 1269 C C . ARG A 1 169 ? -3.880 -1.275 18.518 1.00 77.25 169 ARG A C 1
ATOM 1271 O O . ARG A 1 169 ? -3.682 -1.260 17.305 1.00 77.25 169 ARG A O 1
ATOM 1278 N N . SER A 1 170 ? -2.899 -1.222 19.416 1.00 80.00 170 SER A N 1
ATOM 1279 C CA . SER A 1 170 ? -1.480 -1.174 19.049 1.00 80.00 170 SER A CA 1
ATOM 1280 C C . SER A 1 170 ? -1.055 -2.458 18.335 1.00 80.00 170 SER A C 1
ATOM 1282 O O . SER A 1 170 ? -0.575 -2.390 17.207 1.00 80.00 170 SER A O 1
ATOM 1284 N N . VAL A 1 171 ? -1.340 -3.622 18.930 1.00 84.19 171 VAL A N 1
ATOM 1285 C CA . VAL A 1 171 ? -1.060 -4.948 18.354 1.00 84.19 171 VAL A CA 1
ATOM 1286 C C . VAL A 1 171 ? -1.724 -5.095 16.989 1.00 84.19 171 VAL A C 1
ATOM 1288 O O . VAL A 1 171 ? -1.074 -5.487 16.024 1.00 84.19 171 VAL A O 1
ATOM 1291 N N . ALA A 1 172 ? -2.996 -4.723 16.890 1.00 81.44 172 ALA A N 1
ATOM 1292 C CA . ALA A 1 172 ? -3.763 -4.813 15.658 1.00 81.44 172 ALA A CA 1
ATOM 1293 C C . ALA A 1 172 ? -3.201 -3.906 14.544 1.00 81.44 172 ALA A C 1
ATOM 1295 O O . ALA A 1 172 ? -2.988 -4.353 13.419 1.00 81.44 172 ALA A O 1
ATOM 1296 N N . THR A 1 173 ? -2.813 -2.674 14.884 1.00 80.06 173 THR A N 1
ATOM 1297 C CA . THR A 1 173 ? -2.167 -1.755 13.934 1.00 80.06 173 THR A CA 1
ATOM 1298 C C . THR A 1 173 ? -0.822 -2.308 13.459 1.00 80.06 173 THR A C 1
ATOM 1300 O O . THR A 1 173 ? -0.539 -2.314 12.261 1.00 80.06 173 THR A O 1
ATOM 1303 N N . SER A 1 174 ? 0.005 -2.822 14.374 1.00 84.44 174 SER A N 1
ATOM 1304 C CA . SER A 1 174 ? 1.299 -3.419 14.030 1.00 84.44 174 SER A CA 1
ATOM 1305 C C . SER A 1 174 ? 1.149 -4.648 13.133 1.00 84.44 174 SER A C 1
ATOM 1307 O O . SER A 1 174 ? 1.885 -4.779 12.157 1.00 84.44 174 SER A O 1
ATOM 1309 N N . TRP A 1 175 ? 0.183 -5.526 13.415 1.00 85.12 175 TRP A N 1
ATOM 1310 C CA . TRP A 1 175 ? -0.086 -6.708 12.591 1.00 85.12 175 TRP A CA 1
ATOM 1311 C C . TRP A 1 175 ? -0.604 -6.352 11.205 1.00 85.12 175 TRP A C 1
ATOM 1313 O O . TRP A 1 175 ? -0.169 -6.948 10.221 1.00 85.12 175 TRP A O 1
ATOM 1323 N N . GLN A 1 176 ? -1.497 -5.372 11.106 1.00 82.31 176 GLN A N 1
ATOM 1324 C CA . GLN A 1 176 ? -1.986 -4.890 9.821 1.00 82.31 176 GLN A CA 1
ATOM 1325 C C . GLN A 1 176 ? -0.843 -4.322 8.968 1.00 82.31 176 GLN A C 1
ATOM 1327 O O . GLN A 1 176 ? -0.750 -4.641 7.780 1.00 82.31 176 GLN A O 1
ATOM 1332 N N . ILE A 1 177 ? 0.043 -3.517 9.563 1.00 83.69 177 ILE A N 1
ATOM 1333 C CA . ILE A 1 177 ? 1.230 -2.975 8.884 1.00 83.69 177 ILE A CA 1
ATOM 1334 C C . ILE A 1 177 ? 2.158 -4.110 8.441 1.00 83.69 177 ILE A C 1
ATOM 1336 O O . ILE A 1 177 ? 2.558 -4.148 7.279 1.00 83.69 177 ILE A O 1
ATOM 1340 N N . LEU A 1 178 ? 2.452 -5.060 9.332 1.00 87.19 178 LEU A N 1
ATOM 1341 C CA . LEU A 1 178 ? 3.302 -6.213 9.036 1.00 87.19 178 LEU A CA 1
ATOM 1342 C C . LEU A 1 178 ? 2.766 -7.012 7.845 1.00 87.19 178 LEU A C 1
ATOM 1344 O O . LEU A 1 178 ? 3.501 -7.259 6.892 1.00 87.19 178 LEU A O 1
ATOM 1348 N N . MET A 1 179 ? 1.486 -7.386 7.883 1.00 84.44 179 MET A N 1
ATOM 1349 C CA . MET A 1 179 ? 0.842 -8.144 6.809 1.00 84.44 179 MET A CA 1
ATOM 1350 C C . MET A 1 179 ? 0.852 -7.378 5.492 1.00 84.44 179 MET A C 1
ATOM 1352 O O . MET A 1 179 ? 1.123 -7.955 4.441 1.00 84.44 179 MET A O 1
ATOM 1356 N N . SER A 1 180 ? 0.621 -6.069 5.552 1.00 81.94 180 SER A N 1
ATOM 1357 C CA . SER A 1 180 ? 0.559 -5.231 4.358 1.00 81.94 180 SER A CA 1
ATOM 1358 C C . SER A 1 180 ? 1.923 -5.012 3.723 1.00 81.94 180 SER A C 1
ATOM 1360 O O . SER A 1 180 ? 2.018 -5.049 2.506 1.00 81.94 180 SER A O 1
ATOM 1362 N N . HIS A 1 181 ? 2.992 -4.861 4.499 1.00 83.19 181 HIS A N 1
ATOM 1363 C CA . HIS A 1 181 ? 4.332 -4.795 3.919 1.00 83.19 181 HIS A CA 1
ATOM 1364 C C . HIS A 1 181 ? 4.818 -6.159 3.432 1.00 83.19 181 HIS A C 1
ATOM 1366 O O . HIS A 1 181 ? 5.388 -6.245 2.348 1.00 83.19 181 HIS A O 1
ATOM 1372 N N . LEU A 1 182 ? 4.576 -7.227 4.200 1.00 86.88 182 LEU A N 1
ATOM 1373 C CA . LEU A 1 182 ? 5.055 -8.566 3.862 1.00 86.88 182 LEU A CA 1
ATOM 1374 C C . LEU A 1 182 ? 4.387 -9.104 2.592 1.00 86.88 182 LEU A C 1
ATOM 1376 O O . LEU A 1 182 ? 5.067 -9.585 1.688 1.00 86.88 182 LEU A O 1
ATOM 1380 N N . PHE A 1 183 ? 3.059 -9.016 2.520 1.00 86.44 183 PHE A N 1
ATOM 1381 C CA . PHE A 1 183 ? 2.287 -9.547 1.398 1.00 86.44 183 PHE A CA 1
ATOM 1382 C C . PHE A 1 183 ? 1.923 -8.492 0.360 1.00 86.44 183 PHE A C 1
ATOM 1384 O O . PHE A 1 183 ? 1.646 -8.856 -0.776 1.00 86.44 183 PHE A O 1
ATOM 1391 N N . GLY A 1 184 ? 1.947 -7.208 0.703 1.00 84.81 184 GLY A N 1
ATOM 1392 C CA . GLY A 1 184 ? 1.793 -6.122 -0.258 1.00 84.81 184 GLY A CA 1
ATOM 1393 C C . GLY A 1 184 ? 3.133 -5.767 -0.879 1.00 84.81 184 GLY A C 1
ATOM 1394 O O . GLY A 1 184 ? 3.552 -6.413 -1.833 1.00 84.81 184 GLY A O 1
ATOM 1395 N N . ASP A 1 185 ? 3.812 -4.762 -0.328 1.00 80.56 185 ASP A N 1
ATOM 1396 C CA . ASP A 1 185 ? 4.958 -4.104 -0.972 1.00 80.56 185 ASP A CA 1
ATOM 1397 C C . ASP A 1 185 ? 6.156 -5.022 -1.241 1.00 80.56 185 ASP A C 1
ATOM 1399 O O . ASP A 1 185 ? 6.808 -4.884 -2.270 1.00 80.56 185 ASP A O 1
ATOM 1403 N N . ALA A 1 186 ? 6.467 -5.955 -0.336 1.00 87.31 186 ALA A N 1
ATOM 1404 C CA . ALA A 1 186 ? 7.640 -6.817 -0.483 1.00 87.31 186 ALA A CA 1
ATOM 1405 C C . ALA A 1 186 ? 7.429 -7.918 -1.532 1.00 87.31 186 ALA A C 1
ATOM 1407 O O . ALA A 1 186 ? 8.357 -8.277 -2.256 1.00 87.31 186 ALA A O 1
ATOM 1408 N N . SER A 1 187 ? 6.213 -8.462 -1.623 1.00 88.38 187 SER A N 1
ATOM 1409 C CA . SER A 1 187 ? 5.901 -9.550 -2.558 1.00 88.38 187 SER A CA 1
ATOM 1410 C C . SER A 1 187 ? 5.486 -9.042 -3.946 1.00 88.38 187 SER A C 1
ATOM 1412 O O . SER A 1 187 ? 5.710 -9.722 -4.954 1.00 88.38 187 SER A O 1
ATOM 1414 N N . ALA A 1 188 ? 4.935 -7.826 -4.003 1.00 88.44 188 ALA A N 1
ATOM 1415 C CA . ALA A 1 188 ? 4.403 -7.184 -5.199 1.00 88.44 188 ALA A CA 1
ATOM 1416 C C . ALA A 1 188 ? 5.377 -7.151 -6.383 1.00 88.44 188 ALA A C 1
ATOM 1418 O O . ALA A 1 188 ? 5.020 -7.665 -7.452 1.00 88.44 188 ALA A O 1
ATOM 1419 N N . PRO A 1 189 ? 6.610 -6.624 -6.227 1.00 89.69 189 PRO A N 1
ATOM 1420 C CA . PRO A 1 189 ? 7.540 -6.531 -7.338 1.00 89.69 189 PRO A CA 1
ATOM 1421 C C . PRO A 1 189 ? 7.857 -7.891 -7.951 1.00 89.69 189 PRO A C 1
ATOM 1423 O O . PRO A 1 189 ? 7.819 -8.033 -9.170 1.00 89.69 189 PRO A O 1
ATOM 1426 N N . TYR A 1 190 ? 8.093 -8.901 -7.111 1.00 91.25 190 TYR A N 1
ATOM 1427 C CA . TYR A 1 190 ? 8.434 -10.249 -7.556 1.00 91.25 190 TYR A CA 1
ATOM 1428 C C . TYR A 1 190 ? 7.296 -10.906 -8.345 1.00 91.25 190 TYR A C 1
ATOM 1430 O O . TYR A 1 190 ? 7.524 -11.456 -9.423 1.00 91.25 190 TYR A O 1
ATOM 1438 N N . ILE A 1 191 ? 6.064 -10.834 -7.832 1.00 91.38 191 ILE A N 1
ATOM 1439 C CA . ILE A 1 191 ? 4.904 -11.461 -8.479 1.00 91.38 191 ILE A CA 1
ATOM 1440 C C . ILE A 1 191 ? 4.632 -10.806 -9.836 1.00 91.38 191 ILE A C 1
ATOM 1442 O O . ILE A 1 191 ? 4.448 -11.504 -10.832 1.00 91.38 191 ILE A O 1
ATOM 1446 N N . VAL A 1 192 ? 4.646 -9.474 -9.893 1.00 91.69 192 VAL A N 1
ATOM 1447 C CA . VAL A 1 192 ? 4.366 -8.725 -11.128 1.00 91.69 192 VAL A CA 1
ATOM 1448 C C . VAL A 1 192 ? 5.493 -8.891 -12.141 1.00 91.69 192 VAL A C 1
ATOM 1450 O O . VAL A 1 192 ? 5.209 -9.087 -13.319 1.00 91.69 192 VAL A O 1
ATOM 1453 N N . GLY A 1 193 ? 6.750 -8.891 -11.690 1.00 91.38 193 GLY A N 1
ATOM 1454 C CA . GLY A 1 193 ? 7.907 -9.168 -12.541 1.00 91.38 193 GLY A CA 1
ATOM 1455 C C . GLY A 1 193 ? 7.806 -10.546 -13.190 1.00 91.38 193 GLY A C 1
ATOM 1456 O O . GLY A 1 193 ? 7.872 -10.655 -14.408 1.00 91.38 193 GLY A O 1
ATOM 1457 N N . LYS A 1 194 ? 7.496 -11.586 -12.406 1.00 93.19 194 LYS A N 1
ATOM 1458 C CA . LYS A 1 194 ? 7.331 -12.949 -12.930 1.00 93.19 194 LYS A CA 1
ATOM 1459 C C . LYS A 1 194 ? 6.191 -13.064 -13.946 1.00 93.19 194 LYS A C 1
ATOM 1461 O O . LYS A 1 194 ? 6.314 -13.789 -14.933 1.00 93.19 194 LYS A O 1
ATOM 1466 N N . ILE A 1 195 ? 5.074 -12.375 -13.709 1.00 92.75 195 ILE A N 1
ATOM 1467 C CA . ILE A 1 195 ? 3.959 -12.327 -14.666 1.00 92.75 195 ILE A CA 1
ATOM 1468 C C . ILE A 1 195 ? 4.392 -11.604 -15.942 1.00 92.75 195 ILE A C 1
ATOM 1470 O O . ILE A 1 195 ? 4.112 -12.102 -17.029 1.00 92.75 195 ILE A O 1
ATOM 1474 N N . SER A 1 196 ? 5.129 -10.500 -15.817 1.00 92.50 196 SER A N 1
ATOM 1475 C CA . SER A 1 196 ? 5.683 -9.763 -16.955 1.00 92.50 196 SER A CA 1
ATOM 1476 C C . SER A 1 196 ? 6.608 -10.638 -17.786 1.00 92.50 196 SER A C 1
ATOM 1478 O O . SER A 1 196 ? 6.410 -10.737 -18.991 1.00 92.50 196 SER A O 1
ATOM 1480 N N . ASP A 1 197 ? 7.539 -11.350 -17.157 1.00 92.88 197 ASP A N 1
ATOM 1481 C CA . ASP A 1 197 ? 8.451 -12.260 -17.855 1.00 92.88 197 ASP A CA 1
ATOM 1482 C C . ASP A 1 197 ? 7.686 -13.394 -18.556 1.00 92.88 197 ASP A C 1
ATOM 1484 O O . ASP A 1 197 ? 7.976 -13.737 -19.700 1.00 92.88 197 ASP A O 1
ATOM 1488 N N . THR A 1 198 ? 6.639 -13.924 -17.915 1.00 93.00 198 THR A N 1
ATOM 1489 C CA . THR A 1 198 ? 5.787 -14.966 -18.514 1.00 93.00 198 THR A CA 1
ATOM 1490 C C . THR A 1 198 ? 5.003 -14.444 -19.724 1.00 93.00 198 THR A C 1
ATOM 1492 O O . THR A 1 198 ? 4.824 -15.173 -20.695 1.00 93.00 198 THR A O 1
ATOM 1495 N N . ILE A 1 199 ? 4.527 -13.194 -19.680 1.00 91.62 199 ILE A N 1
ATOM 1496 C CA . ILE A 1 199 ? 3.827 -12.543 -20.801 1.00 91.62 199 ILE A CA 1
ATOM 1497 C C . ILE A 1 199 ? 4.806 -12.202 -21.933 1.00 91.62 199 ILE A C 1
ATOM 1499 O O . ILE A 1 199 ? 4.427 -12.273 -23.101 1.00 91.62 199 ILE A O 1
ATOM 1503 N N . ARG A 1 200 ? 6.042 -11.822 -21.592 1.00 91.44 200 ARG A N 1
ATOM 1504 C CA . ARG A 1 200 ? 7.091 -11.444 -22.545 1.00 91.44 200 ARG A CA 1
ATOM 1505 C C . ARG A 1 200 ? 7.580 -12.634 -23.372 1.00 91.44 200 ARG A C 1
ATOM 1507 O O . ARG A 1 200 ? 7.806 -12.482 -24.570 1.00 91.44 200 ARG A O 1
ATOM 1514 N N . GLY A 1 201 ? 7.709 -13.811 -22.758 1.00 90.75 201 GLY A N 1
ATOM 1515 C CA . GLY A 1 201 ? 8.288 -14.979 -23.421 1.00 90.75 201 GLY A CA 1
ATOM 1516 C C . GLY A 1 201 ? 9.733 -14.699 -23.841 1.00 90.75 201 GLY A C 1
ATOM 1517 O O . GLY A 1 201 ? 10.522 -14.234 -23.026 1.00 90.75 201 GLY A O 1
ATOM 1518 N N . ASP A 1 202 ? 10.052 -14.939 -25.113 1.00 89.19 202 ASP A N 1
ATOM 1519 C CA . ASP A 1 202 ? 11.409 -14.781 -25.659 1.00 89.19 202 ASP A CA 1
ATOM 1520 C C . ASP A 1 202 ? 11.693 -13.370 -26.235 1.00 89.19 202 ASP A C 1
ATOM 1522 O O . ASP A 1 202 ? 12.747 -13.142 -26.830 1.00 89.19 202 ASP A O 1
ATOM 1526 N N . ASP A 1 203 ? 10.756 -12.416 -26.115 1.00 86.81 203 ASP A N 1
ATOM 1527 C CA . ASP A 1 203 ? 10.916 -11.050 -26.647 1.00 86.81 203 ASP A CA 1
ATOM 1528 C C . ASP A 1 203 ? 11.714 -10.147 -25.690 1.00 86.81 203 ASP A C 1
ATOM 1530 O O . ASP A 1 203 ? 11.143 -9.416 -24.884 1.00 86.81 203 ASP A O 1
ATOM 1534 N N . ASP A 1 204 ? 13.040 -10.151 -25.802 1.00 85.06 204 ASP A N 1
ATOM 1535 C CA . ASP A 1 204 ? 13.926 -9.283 -25.005 1.00 85.06 204 ASP A CA 1
ATOM 1536 C C . ASP A 1 204 ? 14.072 -7.849 -25.558 1.00 85.06 204 ASP A C 1
ATOM 1538 O O . ASP A 1 204 ? 14.917 -7.074 -25.106 1.00 85.06 204 ASP A O 1
ATOM 1542 N N . THR A 1 205 ? 13.237 -7.434 -26.517 1.00 87.25 205 THR A N 1
ATOM 1543 C CA . THR A 1 205 ? 13.267 -6.041 -26.983 1.00 87.25 205 THR A CA 1
ATOM 1544 C C . THR A 1 205 ? 12.748 -5.080 -25.902 1.00 87.25 205 THR A C 1
ATOM 1546 O O . THR A 1 205 ? 11.841 -5.430 -25.135 1.00 87.25 205 THR A O 1
ATOM 1549 N N . PRO A 1 206 ? 13.218 -3.817 -25.851 1.00 85.75 206 PRO A N 1
ATOM 1550 C CA . PRO A 1 206 ? 12.680 -2.823 -24.916 1.00 85.75 206 PRO A CA 1
ATOM 1551 C C . PRO A 1 206 ? 11.161 -2.624 -25.042 1.00 85.75 206 PRO A C 1
ATOM 1553 O O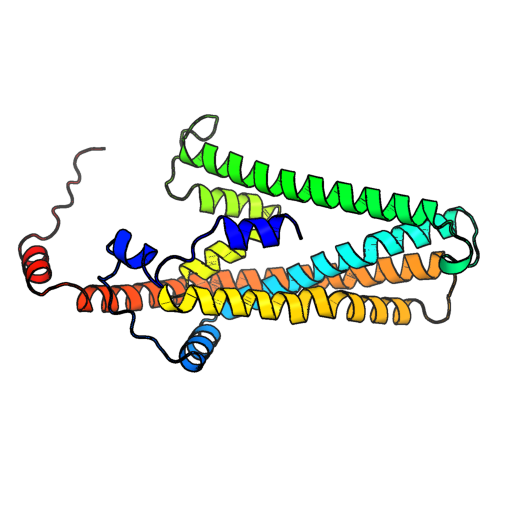 . PRO A 1 206 ? 10.466 -2.442 -24.042 1.00 85.75 206 PRO A O 1
ATOM 1556 N N . GLY A 1 207 ? 10.625 -2.723 -26.263 1.00 84.88 207 GLY A N 1
ATOM 1557 C CA . GLY A 1 207 ? 9.182 -2.697 -26.513 1.00 84.88 207 GLY A CA 1
ATOM 1558 C C . GLY A 1 207 ? 8.451 -3.930 -25.970 1.00 84.88 207 GLY A C 1
ATOM 1559 O O . GLY A 1 207 ? 7.318 -3.813 -25.493 1.00 84.88 207 GLY A O 1
ATOM 1560 N N . GLY A 1 208 ? 9.083 -5.108 -26.002 1.00 86.56 208 GLY A N 1
ATOM 1561 C CA . GLY A 1 208 ? 8.617 -6.330 -25.340 1.00 86.56 208 GLY A CA 1
ATOM 1562 C C . GLY A 1 208 ? 8.508 -6.149 -23.827 1.00 86.56 208 GLY A C 1
ATOM 1563 O O . GLY A 1 208 ? 7.416 -6.293 -23.273 1.00 86.56 208 GLY A O 1
ATOM 1564 N N . HIS A 1 209 ? 9.593 -5.704 -23.185 1.00 87.88 209 HIS A N 1
ATOM 1565 C CA . HIS A 1 209 ? 9.639 -5.392 -21.750 1.00 87.88 209 HIS A CA 1
ATOM 1566 C C . HIS A 1 209 ? 8.585 -4.362 -21.321 1.00 87.88 209 HIS A C 1
ATOM 1568 O O . HIS A 1 209 ? 7.918 -4.537 -20.300 1.00 87.88 209 HIS A O 1
ATOM 1574 N N . PHE A 1 210 ? 8.397 -3.288 -22.093 1.00 89.56 210 PHE A N 1
ATOM 1575 C CA . PHE A 1 210 ? 7.378 -2.283 -21.790 1.00 89.56 210 PHE A CA 1
ATOM 1576 C C . PHE A 1 210 ? 5.958 -2.860 -21.882 1.00 89.56 210 PHE A C 1
ATOM 1578 O O . PHE A 1 210 ? 5.156 -2.702 -20.958 1.00 89.56 210 PHE A O 1
ATOM 1585 N N . ARG A 1 211 ? 5.633 -3.547 -22.985 1.00 89.06 211 ARG A N 1
ATOM 1586 C CA . ARG A 1 211 ? 4.284 -4.086 -23.223 1.00 89.06 211 ARG A CA 1
ATOM 1587 C C . ARG A 1 211 ? 3.921 -5.189 -22.236 1.00 89.06 211 ARG A C 1
ATOM 1589 O O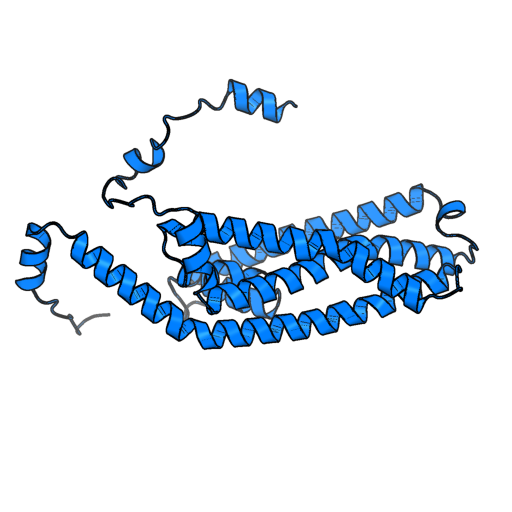 . ARG A 1 211 ? 2.784 -5.207 -21.755 1.00 89.06 211 ARG A O 1
ATOM 1596 N N . SER A 1 212 ? 4.856 -6.080 -21.912 1.00 91.44 212 SER A N 1
ATOM 1597 C CA . SER A 1 212 ? 4.632 -7.151 -20.937 1.00 91.44 212 SER A CA 1
ATOM 1598 C C . SER A 1 212 ? 4.411 -6.589 -19.531 1.00 91.44 212 SER A C 1
ATOM 1600 O O . SER A 1 212 ? 3.505 -7.032 -18.818 1.00 91.44 212 SER A O 1
ATOM 1602 N N . LEU A 1 213 ? 5.156 -5.543 -19.162 1.00 90.38 213 LEU A N 1
ATOM 1603 C CA . LEU A 1 213 ? 5.034 -4.895 -17.861 1.00 90.38 213 LEU A CA 1
ATOM 1604 C C . LEU A 1 213 ? 3.706 -4.145 -17.717 1.00 90.38 213 LEU A C 1
ATOM 1606 O O . LEU A 1 213 ? 2.991 -4.343 -16.734 1.00 90.38 213 LEU A O 1
ATOM 1610 N N . VAL A 1 214 ? 3.319 -3.358 -18.727 1.00 89.38 214 VAL A N 1
ATOM 1611 C CA . VAL A 1 214 ? 2.007 -2.687 -18.758 1.00 89.38 214 VAL A CA 1
ATOM 1612 C C . VAL A 1 214 ? 0.872 -3.711 -18.720 1.00 89.38 214 VAL A C 1
ATOM 1614 O O . VAL A 1 214 ? -0.097 -3.525 -17.984 1.00 89.38 214 VAL A O 1
ATOM 1617 N N . SER A 1 215 ? 1.005 -4.824 -19.447 1.00 87.56 215 SER A N 1
ATOM 1618 C CA . SER A 1 215 ? 0.005 -5.899 -19.428 1.00 87.56 215 SER A CA 1
ATOM 1619 C C . SER A 1 215 ? -0.112 -6.552 -18.047 1.00 87.56 215 SER A C 1
ATOM 1621 O O . SER A 1 215 ? -1.211 -6.870 -17.596 1.00 87.56 215 SER A O 1
ATOM 1623 N N . SER A 1 216 ? 1.000 -6.686 -17.325 1.00 89.69 216 SER A N 1
ATOM 1624 C CA . SER A 1 216 ? 1.015 -7.232 -15.962 1.00 89.69 216 SER A CA 1
ATOM 1625 C C . SER A 1 216 ? 0.270 -6.342 -14.965 1.00 89.69 216 SER A C 1
ATOM 1627 O O . SER A 1 216 ? -0.343 -6.847 -14.021 1.00 89.69 216 SER A O 1
ATOM 1629 N N . PHE A 1 217 ? 0.219 -5.025 -15.197 1.00 87.81 217 PHE A N 1
ATOM 1630 C CA . PHE A 1 217 ? -0.582 -4.111 -14.378 1.00 87.81 217 PHE A CA 1
ATOM 1631 C C . PHE A 1 217 ? -2.099 -4.320 -14.521 1.00 87.81 217 PHE A C 1
ATOM 1633 O O . PHE A 1 217 ? -2.857 -3.865 -13.662 1.00 87.81 217 PHE A O 1
ATOM 1640 N N . TYR A 1 218 ? -2.595 -5.072 -15.511 1.00 87.56 218 TYR A N 1
ATOM 1641 C CA . TYR A 1 218 ? -4.009 -5.473 -15.510 1.00 87.56 218 TYR A CA 1
ATOM 1642 C C . TYR A 1 218 ? -4.359 -6.380 -14.322 1.00 87.56 218 TYR A C 1
ATOM 1644 O O . TYR A 1 218 ? -5.468 -6.279 -13.798 1.00 87.56 218 TYR A O 1
ATOM 1652 N N . MET A 1 219 ? -3.414 -7.176 -13.808 1.00 86.12 219 MET A N 1
ATOM 1653 C CA . MET A 1 219 ? -3.620 -7.917 -12.557 1.00 86.12 219 MET A CA 1
ATOM 1654 C C . MET A 1 219 ? -3.854 -6.967 -11.375 1.00 86.12 219 MET A C 1
ATOM 1656 O O . MET A 1 219 ? -4.697 -7.245 -10.524 1.00 86.12 219 MET A O 1
ATOM 1660 N N . ALA A 1 220 ? -3.159 -5.826 -11.336 1.00 85.69 220 ALA A N 1
ATOM 1661 C CA . ALA A 1 220 ? -3.357 -4.824 -10.294 1.00 85.69 220 ALA A CA 1
ATOM 1662 C C . ALA A 1 220 ? -4.799 -4.285 -10.302 1.00 85.69 220 ALA A C 1
ATOM 1664 O O . ALA A 1 220 ? -5.404 -4.135 -9.246 1.00 85.69 220 ALA A O 1
ATOM 1665 N N . ASN A 1 221 ? -5.396 -4.096 -11.484 1.00 82.38 221 ASN A N 1
ATOM 1666 C CA . ASN A 1 221 ? -6.807 -3.716 -11.606 1.00 82.38 221 ASN A CA 1
ATOM 1667 C C . ASN A 1 221 ? -7.751 -4.793 -11.046 1.00 82.38 221 ASN A C 1
ATOM 1669 O O . ASN A 1 221 ? -8.697 -4.471 -10.329 1.00 82.38 221 ASN A O 1
ATOM 1673 N N . VAL A 1 222 ? -7.477 -6.074 -11.313 1.00 87.25 222 VAL A N 1
ATOM 1674 C CA . VAL A 1 222 ? -8.250 -7.188 -10.733 1.00 87.25 222 VAL A CA 1
ATOM 1675 C C . VAL A 1 222 ? -8.120 -7.204 -9.208 1.00 87.25 222 VAL A C 1
ATOM 1677 O O . VAL A 1 222 ? -9.124 -7.333 -8.508 1.00 87.25 222 VAL A O 1
ATOM 1680 N N . LEU A 1 223 ? -6.911 -7.010 -8.677 1.00 86.38 223 LEU A N 1
ATOM 1681 C CA . LEU A 1 223 ? -6.675 -6.927 -7.234 1.00 86.38 223 LEU A CA 1
ATOM 1682 C C . LEU A 1 223 ? -7.375 -5.728 -6.590 1.00 86.38 223 LEU A C 1
ATOM 1684 O O . LEU A 1 223 ? -7.860 -5.860 -5.469 1.00 86.38 223 LEU A O 1
ATOM 1688 N N . LEU A 1 224 ? -7.503 -4.596 -7.288 1.00 82.12 224 LEU A N 1
ATOM 1689 C CA . LEU A 1 224 ? -8.303 -3.462 -6.812 1.00 82.12 224 LEU A CA 1
ATOM 1690 C C . LEU A 1 224 ? -9.791 -3.812 -6.714 1.00 82.12 224 LEU A C 1
ATOM 1692 O O . LEU A 1 224 ? -10.437 -3.448 -5.733 1.00 82.12 224 LEU A O 1
ATOM 1696 N N . VAL A 1 225 ? -10.335 -4.562 -7.676 1.00 83.25 225 VAL A N 1
ATOM 1697 C CA . VAL A 1 225 ? -11.724 -5.048 -7.600 1.00 83.25 225 VAL A CA 1
ATOM 1698 C C . VAL A 1 225 ? -11.893 -6.011 -6.422 1.00 83.25 225 VAL A C 1
ATOM 1700 O O . VAL A 1 225 ? -12.830 -5.867 -5.641 1.00 83.25 225 VAL A O 1
ATOM 1703 N N . VAL A 1 226 ? -10.965 -6.955 -6.242 1.00 85.00 226 VAL A N 1
ATOM 1704 C CA . VAL A 1 226 ? -10.964 -7.884 -5.097 1.00 85.00 226 VAL A CA 1
ATOM 1705 C C . VAL A 1 226 ? -10.855 -7.130 -3.770 1.00 85.00 226 VAL A C 1
ATOM 1707 O O . VAL A 1 226 ? -11.578 -7.427 -2.821 1.00 85.00 226 VAL A O 1
ATOM 1710 N N . SER A 1 227 ? -9.998 -6.114 -3.713 1.00 83.81 227 SER A N 1
ATOM 1711 C CA . SER A 1 227 ? -9.861 -5.228 -2.561 1.00 83.81 227 SER A CA 1
ATOM 1712 C C . SER A 1 227 ? -11.185 -4.531 -2.245 1.00 83.81 227 SER A C 1
ATOM 1714 O O . SER A 1 227 ? -11.662 -4.608 -1.113 1.00 83.81 227 SER A O 1
ATOM 1716 N N . ALA A 1 228 ? -11.838 -3.937 -3.249 1.00 77.31 228 ALA A N 1
ATOM 1717 C CA . ALA A 1 228 ? -13.145 -3.308 -3.087 1.00 77.31 228 ALA A CA 1
ATOM 1718 C C . ALA A 1 228 ? -14.194 -4.294 -2.545 1.00 77.31 228 ALA A C 1
ATOM 1720 O O . ALA A 1 228 ? -14.947 -3.940 -1.639 1.00 77.31 228 ALA A O 1
ATOM 1721 N N . LEU A 1 229 ? -14.209 -5.545 -3.021 1.00 84.31 229 LEU A N 1
ATOM 1722 C CA . LEU A 1 229 ? -15.089 -6.590 -2.483 1.00 84.31 229 LEU A CA 1
ATOM 1723 C C . LEU A 1 229 ? -14.818 -6.861 -0.999 1.00 84.31 229 LEU A C 1
ATOM 1725 O O . LEU A 1 229 ? -15.762 -6.894 -0.208 1.00 84.31 229 LEU A O 1
ATOM 1729 N N . PHE A 1 230 ? -13.553 -7.002 -0.594 1.00 82.62 230 PHE A N 1
ATOM 1730 C CA . PHE A 1 230 ? -13.204 -7.159 0.821 1.00 82.62 230 PHE A CA 1
ATOM 1731 C C . PHE A 1 230 ? -13.641 -5.959 1.662 1.00 82.62 230 PHE A C 1
ATOM 1733 O O . PHE A 1 230 ? -14.131 -6.141 2.776 1.00 82.62 230 PHE A O 1
ATOM 1740 N N . PHE A 1 231 ? -13.563 -4.744 1.120 1.00 75.31 231 PHE A N 1
ATOM 1741 C CA . PHE A 1 231 ? -14.079 -3.557 1.798 1.00 75.31 231 PHE A CA 1
ATOM 1742 C C . PHE A 1 231 ? -15.592 -3.545 1.945 1.00 75.31 231 PHE A C 1
ATOM 1744 O O . PHE A 1 231 ? -16.089 -3.203 3.017 1.00 75.31 231 PHE A O 1
ATOM 1751 N N . PHE A 1 232 ? -16.333 -3.956 0.918 1.00 74.94 232 PHE A N 1
ATOM 1752 C CA . PHE A 1 232 ? -17.782 -4.105 1.029 1.00 74.94 232 PHE A CA 1
ATOM 1753 C C . PHE A 1 232 ? -18.161 -5.157 2.076 1.00 74.94 232 PHE A C 1
ATOM 1755 O O . PHE A 1 232 ? -19.067 -4.924 2.877 1.00 74.94 232 PHE A O 1
ATOM 1762 N N . LEU A 1 233 ? -17.437 -6.279 2.130 1.00 78.31 233 LEU A N 1
ATOM 1763 C CA . LEU A 1 233 ? -17.632 -7.304 3.158 1.00 78.31 233 LEU A CA 1
ATOM 1764 C C . LEU A 1 233 ? -17.315 -6.773 4.561 1.00 78.31 233 LEU A C 1
ATOM 1766 O O . LEU A 1 233 ? -18.094 -7.006 5.484 1.00 78.31 233 LEU A O 1
ATOM 1770 N N . ALA A 1 234 ? -16.228 -6.012 4.716 1.00 73.81 234 ALA A N 1
ATOM 1771 C CA . ALA A 1 234 ? -15.881 -5.363 5.977 1.00 73.81 234 ALA A CA 1
ATOM 1772 C C . ALA A 1 234 ? -16.968 -4.370 6.415 1.00 73.81 234 ALA A C 1
ATOM 1774 O O . ALA A 1 234 ? -17.377 -4.380 7.573 1.00 73.81 234 ALA A O 1
ATOM 1775 N N . ALA A 1 235 ? -17.488 -3.555 5.492 1.00 69.00 235 ALA A N 1
ATOM 1776 C CA . ALA A 1 235 ? -18.575 -2.616 5.765 1.00 69.00 235 ALA A CA 1
ATOM 1777 C C . ALA A 1 235 ? -19.871 -3.332 6.179 1.00 69.00 235 ALA A C 1
ATOM 1779 O O . ALA A 1 235 ? -20.577 -2.869 7.074 1.00 69.00 235 ALA A O 1
ATOM 1780 N N . TYR A 1 236 ? -20.165 -4.485 5.575 1.00 77.31 236 TYR A N 1
ATOM 1781 C CA . TYR A 1 236 ? -21.308 -5.308 5.958 1.00 77.31 236 TYR A CA 1
ATOM 1782 C C . TYR A 1 236 ? -21.156 -5.891 7.373 1.00 77.31 236 TYR A C 1
ATOM 1784 O O . TYR A 1 236 ? -22.094 -5.839 8.170 1.00 77.31 236 TYR A O 1
ATOM 1792 N N . THR A 1 237 ? -19.979 -6.418 7.728 1.00 78.06 237 THR A N 1
ATOM 1793 C CA . THR A 1 237 ? -19.738 -6.997 9.064 1.00 78.06 237 THR A CA 1
ATOM 1794 C C . THR A 1 237 ? -19.537 -5.949 10.158 1.00 78.06 237 THR A C 1
ATOM 1796 O O . THR A 1 237 ? -19.746 -6.250 11.336 1.00 78.06 237 THR A O 1
ATOM 1799 N N . PHE A 1 238 ? -19.193 -4.717 9.774 1.00 75.25 238 PHE A N 1
ATOM 1800 C CA . PHE A 1 238 ? -18.845 -3.623 10.678 1.00 75.25 238 PHE A CA 1
ATOM 1801 C C . PHE A 1 238 ? -19.924 -3.340 11.717 1.00 75.25 238 PHE A C 1
ATOM 1803 O O . PHE A 1 238 ? -19.617 -3.226 12.899 1.00 75.25 238 PHE A O 1
ATOM 1810 N N . VAL A 1 239 ? -21.194 -3.266 11.306 1.00 72.06 239 VAL A N 1
ATOM 1811 C CA . VAL A 1 239 ? -22.300 -2.945 12.222 1.00 72.06 239 VAL A CA 1
ATOM 1812 C C . VAL A 1 239 ? -22.380 -3.967 13.360 1.00 72.06 239 VAL A C 1
ATOM 1814 O O . VAL A 1 239 ? -22.518 -3.590 14.523 1.00 72.06 239 VAL A O 1
ATOM 1817 N N . GLY A 1 240 ? -22.230 -5.254 13.038 1.00 74.69 240 GLY A N 1
ATOM 1818 C CA . GLY A 1 240 ? -22.279 -6.332 14.023 1.00 74.69 240 GLY A CA 1
ATOM 1819 C C . GLY A 1 240 ? -21.064 -6.354 14.949 1.00 74.69 240 GLY A C 1
ATOM 1820 O O . GLY A 1 240 ? -21.216 -6.545 16.154 1.00 74.69 240 GLY A O 1
ATOM 1821 N N . ASP A 1 241 ? -19.861 -6.138 14.416 1.00 78.44 241 ASP A N 1
ATOM 1822 C CA . ASP A 1 241 ? -18.642 -6.123 15.234 1.00 78.44 241 ASP A CA 1
ATOM 1823 C C . ASP A 1 241 ? -18.560 -4.862 16.109 1.00 78.44 241 ASP A C 1
ATOM 1825 O O . ASP A 1 241 ? -18.126 -4.939 17.257 1.00 78.44 241 ASP A O 1
ATOM 1829 N N . ARG A 1 242 ? -19.098 -3.733 15.638 1.00 69.38 242 ARG A N 1
ATOM 1830 C CA . ARG A 1 242 ? -19.234 -2.498 16.419 1.00 69.38 242 ARG A CA 1
ATOM 1831 C C . ARG A 1 242 ? -20.207 -2.643 17.585 1.00 69.38 242 ARG A C 1
ATOM 1833 O O . ARG A 1 242 ? -19.922 -2.144 18.667 1.00 69.38 242 ARG A O 1
ATOM 1840 N N . MET A 1 243 ? -21.326 -3.348 17.403 1.00 75.06 243 MET A N 1
ATOM 1841 C CA . MET A 1 243 ? -22.255 -3.639 18.505 1.00 75.06 243 MET A CA 1
ATOM 1842 C C . MET A 1 243 ? -21.611 -4.527 19.578 1.00 75.06 243 MET A C 1
ATOM 1844 O O . MET A 1 243 ? -21.786 -4.269 20.766 1.00 75.06 243 MET A O 1
ATOM 1848 N N . LYS A 1 244 ? -20.834 -5.545 19.180 1.00 79.94 244 LYS A N 1
ATOM 1849 C CA . LYS A 1 244 ? -20.073 -6.377 20.133 1.00 79.94 244 LYS A CA 1
ATOM 1850 C C . LYS A 1 244 ? -19.044 -5.546 20.890 1.00 79.94 244 LYS A C 1
ATOM 1852 O O . LYS A 1 244 ? -18.985 -5.631 22.109 1.00 79.94 244 LYS A O 1
ATOM 1857 N N . PHE A 1 245 ? -18.307 -4.702 20.171 1.00 76.94 245 PHE A N 1
ATOM 1858 C CA . PHE A 1 245 ? -17.334 -3.790 20.760 1.00 76.94 245 PHE A CA 1
ATOM 1859 C C . PHE A 1 245 ? -17.980 -2.845 21.787 1.00 76.94 245 PHE A C 1
ATOM 1861 O O . PHE A 1 245 ? -17.470 -2.691 22.893 1.00 76.94 245 PHE A O 1
ATOM 1868 N N . GLN A 1 246 ? -19.134 -2.254 21.461 1.00 70.75 246 GLN A N 1
ATOM 1869 C CA . GLN A 1 246 ? -19.875 -1.396 22.390 1.00 70.75 246 GLN A CA 1
ATOM 1870 C C . GLN A 1 246 ? -20.354 -2.149 23.634 1.00 70.75 246 GLN A C 1
ATOM 1872 O O . GLN A 1 246 ? -20.318 -1.587 24.723 1.00 70.75 246 GLN A O 1
ATOM 1877 N N . LYS A 1 247 ? -20.772 -3.411 23.485 1.00 77.62 247 LYS A N 1
ATOM 1878 C CA . LYS A 1 247 ? -21.177 -4.254 24.612 1.00 77.62 247 LYS A CA 1
ATOM 1879 C C . LYS A 1 247 ? -20.000 -4.572 25.539 1.00 77.62 247 LYS A C 1
ATOM 1881 O O . LYS A 1 247 ? -20.118 -4.377 26.738 1.00 77.62 247 LYS A O 1
ATOM 1886 N N . GLU A 1 248 ? -18.862 -4.984 24.984 1.00 74.19 248 GLU A N 1
ATOM 1887 C CA . GLU A 1 248 ? -17.644 -5.270 25.760 1.00 74.19 248 GLU A CA 1
ATOM 1888 C C . GLU A 1 248 ? -17.124 -4.019 26.489 1.00 74.19 248 GLU A C 1
ATOM 1890 O O . GLU A 1 248 ? -16.710 -4.096 27.644 1.00 74.19 248 GLU A O 1
ATOM 1895 N N . MET A 1 249 ? -17.201 -2.848 25.848 1.00 67.44 249 MET A N 1
ATOM 1896 C CA . MET A 1 249 ? -16.877 -1.565 26.482 1.00 67.44 249 MET A CA 1
ATOM 1897 C C . MET A 1 249 ? -17.871 -1.192 27.588 1.00 67.44 249 MET A C 1
ATOM 1899 O O . MET A 1 249 ? -17.442 -0.714 28.631 1.00 67.44 249 MET A O 1
ATOM 1903 N N . GLY A 1 250 ? -19.172 -1.414 27.378 1.00 64.62 250 GLY A N 1
ATOM 1904 C CA . GLY A 1 250 ? -20.213 -1.167 28.381 1.00 64.62 250 GLY A CA 1
ATOM 1905 C C . GLY A 1 250 ? -20.038 -2.036 29.626 1.00 64.62 250 GLY A C 1
ATOM 1906 O O . GLY A 1 250 ? -20.023 -1.507 30.731 1.00 64.62 250 GLY A O 1
ATOM 1907 N N . ASP A 1 251 ? -19.783 -3.334 29.442 1.00 60.53 251 ASP A N 1
ATOM 1908 C CA . ASP A 1 251 ? -19.508 -4.270 30.540 1.00 60.53 251 ASP A CA 1
ATOM 1909 C C . ASP A 1 251 ? -18.212 -3.891 31.294 1.00 60.53 251 ASP A C 1
ATOM 1911 O O . ASP A 1 251 ? -18.139 -4.009 32.517 1.00 60.53 251 ASP A O 1
ATOM 1915 N N . THR A 1 252 ? -17.195 -3.380 30.587 1.00 59.22 252 THR A N 1
ATOM 1916 C CA . THR A 1 252 ? -15.941 -2.902 31.204 1.00 59.22 252 THR A CA 1
ATOM 1917 C C . THR A 1 252 ? -16.145 -1.592 31.975 1.00 59.22 252 THR A C 1
ATOM 1919 O O . THR A 1 252 ? -15.567 -1.412 33.043 1.00 59.22 252 THR A O 1
ATOM 1922 N N . MET A 1 253 ? -16.971 -0.674 31.461 1.00 53.25 253 MET A N 1
ATOM 1923 C CA . MET A 1 253 ? -17.304 0.587 32.135 1.00 53.25 253 MET A CA 1
ATOM 1924 C C . MET A 1 253 ? -18.132 0.355 33.404 1.00 53.25 253 MET A C 1
ATOM 1926 O O . MET A 1 253 ? -17.835 0.972 34.425 1.00 53.25 253 MET A O 1
ATOM 1930 N N . ASP A 1 254 ? -19.101 -0.566 33.371 1.00 52.97 254 ASP A N 1
ATOM 1931 C CA . ASP A 1 254 ? -19.898 -0.954 34.545 1.00 52.97 254 ASP A CA 1
ATOM 1932 C C . ASP A 1 254 ? -19.042 -1.610 35.641 1.00 52.97 254 ASP A C 1
ATOM 1934 O O . ASP A 1 254 ? -19.309 -1.423 36.827 1.00 52.97 254 ASP A O 1
ATOM 1938 N N . GLN A 1 255 ? -17.979 -2.332 35.266 1.00 51.97 255 GLN A N 1
ATOM 1939 C CA . GLN A 1 255 ? -17.008 -2.910 36.206 1.00 51.97 255 GLN A CA 1
ATOM 1940 C C . GLN A 1 255 ? -15.977 -1.896 36.731 1.00 51.97 255 GLN A C 1
ATOM 1942 O O . GLN A 1 255 ? -15.384 -2.124 37.785 1.00 51.97 255 GLN A O 1
ATOM 1947 N N . ALA A 1 256 ? -15.741 -0.798 36.008 1.00 49.06 256 ALA A N 1
ATOM 1948 C CA . ALA A 1 256 ? -14.752 0.227 36.351 1.00 49.06 256 ALA A CA 1
ATOM 1949 C C . ALA A 1 256 ? -15.326 1.402 37.165 1.00 49.06 256 ALA A C 1
ATOM 1951 O O . ALA A 1 256 ? -14.564 2.242 37.644 1.00 49.06 256 ALA A O 1
ATOM 1952 N N . LEU A 1 257 ? -16.649 1.488 37.330 1.00 43.81 257 LEU A N 1
ATOM 1953 C CA . LEU A 1 257 ? -17.289 2.507 38.162 1.00 43.81 257 LEU A CA 1
ATOM 1954 C C . LEU A 1 257 ? -17.064 2.193 39.654 1.00 43.81 257 LEU A C 1
ATOM 1956 O O . LEU A 1 257 ? -17.501 1.139 40.119 1.00 43.81 257 LEU A O 1
ATOM 1960 N N . PRO A 1 258 ? -16.443 3.099 40.437 1.00 52.91 258 PRO A N 1
ATOM 1961 C CA . PRO A 1 258 ? -16.431 2.975 41.893 1.00 52.91 258 PRO A CA 1
ATOM 1962 C C . PRO A 1 258 ? -17.880 2.903 42.403 1.00 52.91 258 PRO A C 1
ATOM 1964 O O . PRO A 1 258 ? -18.730 3.642 41.898 1.00 52.91 258 PRO A O 1
ATOM 1967 N N . GLU A 1 259 ? -18.173 2.050 43.393 1.00 52.62 259 GLU A N 1
ATOM 1968 C CA . GLU A 1 259 ? -19.534 1.836 43.934 1.00 52.62 259 GLU A CA 1
ATOM 1969 C C . GLU A 1 259 ? -20.281 3.151 44.251 1.00 52.62 259 GLU A C 1
ATOM 1971 O O . GLU A 1 259 ? -21.486 3.247 44.017 1.00 52.62 259 GLU A O 1
ATOM 1976 N N . GLU A 1 260 ? -19.563 4.206 44.653 1.00 47.78 260 GLU A N 1
ATOM 1977 C CA . GLU A 1 260 ? -20.118 5.538 44.944 1.00 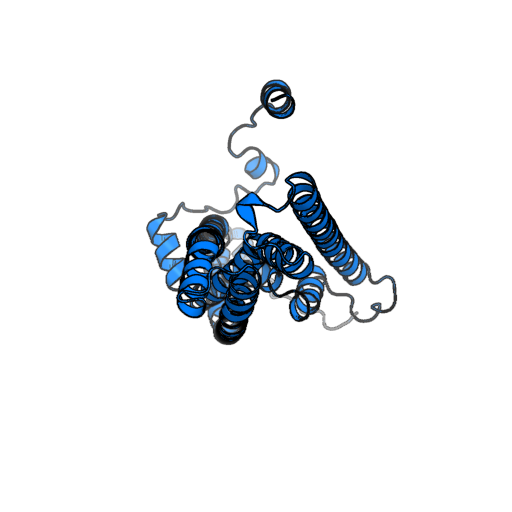47.78 260 GLU A CA 1
ATOM 1978 C C . GLU A 1 260 ? -20.704 6.277 43.720 1.00 47.78 260 GLU A C 1
ATOM 1980 O O . GLU A 1 260 ? -21.663 7.042 43.845 1.00 47.78 260 GLU A O 1
ATOM 1985 N N . LEU A 1 261 ? -20.173 6.062 42.510 1.00 50.38 261 LEU A N 1
ATOM 1986 C CA . LEU A 1 261 ? -20.705 6.669 41.279 1.00 50.38 261 LEU A CA 1
ATOM 1987 C C . LEU A 1 261 ? -21.902 5.887 40.722 1.00 50.38 261 LEU A C 1
ATOM 1989 O O . LEU A 1 261 ? -22.790 6.482 40.107 1.00 50.38 261 LEU A O 1
ATOM 1993 N N . ASN A 1 262 ? -21.956 4.578 40.979 1.00 49.69 262 ASN A N 1
ATOM 1994 C CA . ASN A 1 262 ? -23.051 3.708 40.554 1.00 49.69 262 ASN A CA 1
ATOM 1995 C C . ASN A 1 262 ? -24.342 3.994 41.355 1.00 49.69 262 ASN A C 1
ATOM 1997 O O . ASN A 1 262 ? -25.437 4.006 40.791 1.00 49.69 262 ASN A O 1
ATOM 2001 N N . GLU A 1 263 ? -24.234 4.344 42.644 1.00 50.97 263 GLU A N 1
ATOM 2002 C CA . GLU A 1 263 ? -25.373 4.850 43.434 1.00 50.97 263 GLU A CA 1
ATOM 2003 C C . GLU A 1 263 ? -25.861 6.231 42.964 1.00 50.97 263 GLU A C 1
ATOM 2005 O O . GLU A 1 263 ? -27.069 6.496 42.914 1.00 50.97 263 GLU A O 1
ATOM 2010 N N . ARG A 1 264 ? -24.942 7.111 42.549 1.00 40.94 264 ARG A N 1
ATOM 2011 C CA . ARG A 1 264 ? -25.283 8.451 42.044 1.00 40.94 264 ARG A CA 1
ATOM 2012 C C . ARG A 1 264 ? -26.006 8.410 40.693 1.00 40.94 264 ARG A C 1
ATOM 2014 O O . ARG A 1 264 ? -26.894 9.222 40.452 1.00 40.94 264 ARG A O 1
ATOM 2021 N N . TYR A 1 265 ? -25.673 7.445 39.838 1.00 40.75 265 TYR A N 1
ATOM 2022 C CA . TYR A 1 265 ? -26.350 7.235 38.552 1.00 40.75 265 TYR A CA 1
ATOM 2023 C C . TYR A 1 265 ? -27.730 6.578 38.717 1.00 40.75 265 TYR A C 1
ATOM 2025 O O . TYR A 1 265 ? -28.666 6.896 37.986 1.00 40.75 265 TYR A O 1
ATOM 2033 N N . ARG A 1 266 ? -27.889 5.695 39.716 1.00 51.44 266 ARG A N 1
ATOM 2034 C CA . ARG A 1 266 ? -29.179 5.058 40.038 1.00 51.44 266 ARG A CA 1
ATOM 2035 C C . ARG A 1 266 ? -30.183 6.007 40.701 1.00 51.44 266 ARG A C 1
ATOM 2037 O O . ARG A 1 266 ? -31.384 5.791 40.570 1.00 51.44 266 ARG A O 1
ATOM 2044 N N . SER A 1 267 ? -29.710 7.032 41.413 1.00 47.38 267 SER A N 1
ATOM 2045 C CA . SER A 1 267 ? -30.560 7.992 42.138 1.00 47.38 267 SER A CA 1
ATOM 2046 C C . SER A 1 267 ? -31.051 9.169 41.288 1.00 47.38 267 SER A C 1
ATOM 2048 O O . SER A 1 267 ? -32.093 9.745 41.604 1.00 47.38 267 SER A O 1
ATOM 2050 N N . HIS A 1 268 ? -30.366 9.502 40.191 1.00 45.00 268 HIS A N 1
ATOM 2051 C CA . HIS A 1 268 ? -30.783 10.549 39.254 1.00 45.00 268 HIS A CA 1
ATOM 2052 C C . HIS A 1 268 ? -30.787 10.025 37.813 1.00 45.00 268 HIS A C 1
ATOM 2054 O O . HIS A 1 268 ? -29.812 10.220 37.082 1.00 45.00 268 HIS A O 1
ATOM 2060 N N . PRO A 1 269 ? -31.878 9.362 37.381 1.00 38.38 269 PRO A N 1
ATOM 2061 C CA . PRO A 1 269 ? -32.062 9.043 35.975 1.00 38.38 269 PRO A CA 1
ATOM 2062 C C . PRO A 1 269 ? -32.112 10.356 35.189 1.00 38.38 269 PRO A C 1
ATOM 2064 O O . PRO A 1 269 ? -32.901 11.240 35.507 1.00 38.38 269 PRO A O 1
ATOM 2067 N N . LEU A 1 270 ? -31.227 10.475 34.198 1.00 40.88 270 LEU A N 1
ATOM 2068 C CA . LEU A 1 270 ? -31.121 11.590 33.259 1.00 40.88 270 LEU A CA 1
ATOM 2069 C C . LEU A 1 270 ? -32.509 12.097 32.828 1.00 40.88 270 LEU A C 1
ATOM 2071 O O . LEU A 1 270 ? -33.168 11.475 31.993 1.00 40.88 270 LEU A O 1
ATOM 2075 N N . GLU A 1 271 ? -32.929 13.248 33.359 1.00 35.91 271 GLU A N 1
ATOM 2076 C CA . GLU A 1 271 ? -33.938 14.071 32.702 1.00 35.91 271 GLU A CA 1
ATOM 2077 C C . GLU A 1 271 ? -33.332 14.535 31.378 1.00 35.91 271 GLU A C 1
ATOM 2079 O O . GLU A 1 271 ? -32.433 15.376 31.318 1.00 35.91 271 GLU A O 1
ATOM 2084 N N . ILE A 1 272 ? -33.795 13.915 30.297 1.00 39.84 272 ILE A N 1
ATOM 2085 C CA . ILE A 1 272 ? -33.578 14.401 28.943 1.00 39.84 272 ILE A CA 1
ATOM 2086 C C . ILE A 1 272 ? -34.380 15.698 28.845 1.00 39.84 272 ILE A C 1
ATOM 2088 O O . ILE A 1 272 ? -35.590 15.671 28.624 1.00 39.84 272 ILE A O 1
ATOM 2092 N N . ASP A 1 273 ? -33.713 16.831 29.047 1.00 36.25 273 ASP A N 1
ATOM 2093 C CA . ASP A 1 273 ? -34.299 18.148 28.828 1.00 36.25 273 ASP A CA 1
ATOM 2094 C C . ASP A 1 273 ? -34.550 18.340 27.322 1.00 36.25 273 ASP A C 1
ATOM 2096 O O . ASP A 1 273 ? -33.692 18.775 26.551 1.00 36.25 273 ASP A O 1
ATOM 2100 N N . THR A 1 274 ? -35.746 17.951 26.876 1.00 39.97 274 THR A N 1
ATOM 2101 C CA . THR A 1 274 ? -36.257 18.161 25.514 1.00 39.97 274 THR A CA 1
ATOM 2102 C C . THR A 1 274 ? -36.713 19.603 25.262 1.00 39.97 274 THR A C 1
ATOM 2104 O O . THR A 1 274 ? -37.618 19.831 24.459 1.00 39.97 274 THR A O 1
ATOM 2107 N N . ALA A 1 275 ? -36.122 20.604 25.917 1.00 35.09 275 ALA A N 1
ATOM 2108 C CA . ALA A 1 275 ? -36.510 21.995 25.721 1.00 35.09 275 ALA A CA 1
ATOM 2109 C C . ALA A 1 275 ? -35.328 22.977 25.782 1.00 35.09 275 ALA A C 1
ATOM 2111 O O . ALA A 1 275 ? -35.294 23.830 26.662 1.00 35.09 275 ALA A O 1
ATOM 2112 N N . ARG A 1 276 ? -34.418 22.921 24.792 1.00 35.03 276 ARG A N 1
ATOM 2113 C CA . ARG A 1 276 ? -33.756 24.071 24.109 1.00 35.03 276 ARG A CA 1
ATOM 2114 C C . ARG A 1 276 ? -32.410 23.670 23.486 1.00 35.03 276 ARG A C 1
ATOM 2116 O O . ARG A 1 276 ? -31.406 23.633 24.187 1.00 35.03 276 ARG A O 1
ATOM 2123 N N . MET A 1 277 ? -32.401 23.492 22.162 1.00 32.00 277 MET A N 1
ATOM 2124 C CA . MET A 1 277 ? -31.465 24.059 21.160 1.00 32.00 277 MET A CA 1
ATOM 2125 C C . MET A 1 277 ? -31.438 23.216 19.889 1.00 32.00 277 MET A C 1
ATOM 2127 O O . MET A 1 277 ? -31.222 21.991 19.990 1.00 32.00 277 MET A O 1
#

InterPro domains:
  IPR036259 MFS transporter superfamily [SSF103473] (14-238)
  IPR044770 Protein spinster-like [PTHR23505] (2-160)

Sequence (277 aa):
MICLTAIIICVEEPERGAAEREQGEITANVTSSGYLEDLLALLKNRTYVFSTAGYTAIVFVIGTIAWWTPSGVEHKFAENLELNNTEAELSSEIKARINITFGAMTCIGGMAGVFLGSMLAHLLRSGRGPFRSLKTVRSNAIVCGVGAVIGFPSLLFALHTEVVIPSRRSVATSWQILMSHLFGDASAPYIVGKISDTIRGDDDTPGGHFRSLVSSFYMANVLLVVSALFFFLAAYTFVGDRMKFQKEMGDTMDQALPEELNERYRSHPLEIDTARM

Secondary structure (DSSP, 8-state):
-HHHHHHHHH---PPTTHHHHHTT-TTS------HHHHHHHHHH-HHHHHHHHHHHHHHHHHHHHHHHHHHHHHHHHHHHTT-S-HHHHS-HHHHHHHHHHHHHHHHHHHHHHHHHHHHHHHHHHHT-STTTT---TTHHHHHHHHHHHHSTTTHHHHHHHHHS-GGGHHHHHHHHHHHIIIIIITTHHHHHHHHHHHHHTT--SHHHHHHHHHHHHHHHHHHHHHHHHHHHHHHHHHHHHHHHHHHHHHHHHHHHS-HHHHHHHHHS------S--